Protein AF-A0A917MQQ5-F1 (afdb_monomer_lite)

pLDDT: mean 87.89, std 10.86, range [33.84, 98.19]

Foldseek 3Di:
DWFKFWAWKDWPNDIFGADLFFAEEADAPLQCLVVVLVVVCVLLLLDQADDDPDDPDQIDWIWIWIDGHNWTKIWTDGHPAQKIWMQGPNDIDIDRRPDLVSLVVLCVSNVQQADPPDPSNLLSVQQCLLRAEDPVPDDDDPDALLCSVCSQQNFHVVVLVVLVVVLVVLVVVLVVLVVVLVVLVVVLVVVVVVCCVPVVPDDCPVVNCVSVVVSVVSVVVSVVSVVVSVVSVVVSVVSVVVRVVSVVVVVVVLLVQLLVLCVLLPHDNPDDVVCLSSVNPPPDDPLVNVVSVVSSSQSSLLVSVRTRHNQHHAYSEPPPSDDLSSLLSVSVVSRVSSVVVSHHHYYYYHCCVSDDPVNYDYDDSPPRDDD

Radius of gyration: 29.07 Å; chains: 1; bounding box: 82×39×85 Å

Structure (mmCIF, N/CA/C/O backbone):
data_AF-A0A917MQQ5-F1
#
_entry.id   AF-A0A917MQQ5-F1
#
loop_
_atom_site.group_PDB
_atom_site.id
_atom_site.type_symbol
_atom_site.label_atom_id
_atom_site.label_alt_id
_atom_site.label_comp_id
_atom_site.label_asym_id
_atom_site.label_entity_id
_atom_site.label_seq_id
_atom_site.pdbx_PDB_ins_code
_atom_site.Cartn_x
_atom_site.Cartn_y
_atom_site.Cartn_z
_atom_site.occupancy
_atom_site.B_iso_or_equiv
_atom_site.auth_seq_id
_atom_site.auth_comp_id
_atom_site.auth_asym_id
_atom_site.auth_atom_id
_atom_site.pdbx_PDB_model_num
ATOM 1 N N . MET A 1 1 ? -0.228 -14.755 -3.429 1.00 87.81 1 MET A N 1
ATOM 2 C CA . MET A 1 1 ? -0.183 -13.406 -4.024 1.00 87.81 1 MET A CA 1
ATOM 3 C C . MET A 1 1 ? 0.398 -13.486 -5.407 1.00 87.81 1 MET A C 1
ATOM 5 O O . MET A 1 1 ? 1.403 -14.162 -5.615 1.00 87.81 1 MET A O 1
ATOM 9 N N . ARG A 1 2 ? -0.285 -12.855 -6.357 1.00 92.38 2 ARG A N 1
ATOM 10 C CA . ARG A 1 2 ? 0.083 -12.887 -7.771 1.00 92.38 2 ARG A CA 1
ATOM 11 C C . ARG A 1 2 ? 0.861 -11.618 -8.109 1.00 92.38 2 ARG A C 1
ATOM 13 O O . ARG A 1 2 ? 0.405 -10.520 -7.814 1.00 92.38 2 ARG A O 1
ATOM 20 N N . ARG A 1 3 ? 2.047 -11.759 -8.703 1.00 94.00 3 ARG A N 1
ATOM 21 C CA . ARG A 1 3 ? 2.902 -10.617 -9.062 1.00 94.00 3 ARG A CA 1
ATOM 22 C C . ARG A 1 3 ? 2.353 -9.891 -10.287 1.00 94.00 3 ARG A C 1
ATOM 24 O O . ARG A 1 3 ? 1.942 -10.562 -11.227 1.00 94.00 3 ARG A O 1
ATOM 31 N N . LEU A 1 4 ? 2.414 -8.561 -10.302 1.00 96.38 4 LEU A N 1
ATOM 32 C CA . LEU A 1 4 ? 2.191 -7.746 -11.494 1.00 96.38 4 LEU A CA 1
ATOM 33 C C . LEU A 1 4 ? 3.488 -7.627 -12.301 1.00 96.38 4 LEU A C 1
ATOM 35 O O . LEU A 1 4 ? 4.503 -7.168 -11.784 1.00 96.38 4 LEU A O 1
ATOM 39 N N . GLU A 1 5 ? 3.438 -7.975 -13.580 1.00 97.44 5 GLU A N 1
ATOM 40 C CA . GLU A 1 5 ? 4.520 -7.743 -14.536 1.00 97.44 5 GLU A CA 1
ATOM 41 C C . GLU A 1 5 ? 3.975 -6.994 -15.751 1.00 97.44 5 GLU A C 1
ATOM 43 O O . GLU A 1 5 ? 3.146 -7.509 -16.499 1.00 97.44 5 GLU A O 1
ATOM 48 N N . LEU A 1 6 ? 4.430 -5.761 -15.945 1.00 98.19 6 LEU A N 1
ATOM 49 C CA . LEU A 1 6 ? 4.078 -4.938 -17.095 1.00 98.19 6 LEU A CA 1
ATOM 50 C C . LEU A 1 6 ? 4.832 -5.436 -18.329 1.00 98.19 6 LEU A C 1
ATOM 52 O O . LEU A 1 6 ? 6.030 -5.701 -18.240 1.00 98.19 6 LEU A O 1
ATOM 56 N N . LYS A 1 7 ? 4.149 -5.536 -19.473 1.00 97.75 7 LYS A N 1
ATOM 57 C CA . LYS A 1 7 ? 4.726 -6.029 -20.735 1.00 97.75 7 LYS A CA 1
ATOM 58 C C . LYS A 1 7 ? 4.772 -4.951 -21.798 1.00 97.75 7 LYS A C 1
ATOM 60 O O . LYS A 1 7 ? 5.836 -4.671 -22.336 1.00 97.75 7 LYS A O 1
ATOM 65 N N . ASN A 1 8 ? 3.640 -4.310 -22.075 1.00 97.19 8 ASN A N 1
ATOM 66 C CA . ASN A 1 8 ? 3.558 -3.267 -23.090 1.00 97.19 8 ASN A CA 1
ATOM 67 C C . ASN A 1 8 ? 2.647 -2.138 -22.639 1.00 97.19 8 ASN A C 1
ATOM 69 O O . ASN A 1 8 ? 1.551 -2.390 -22.157 1.00 97.19 8 ASN A O 1
ATOM 73 N N . LEU A 1 9 ? 3.078 -0.899 -22.852 1.00 96.31 9 LEU A N 1
ATOM 74 C CA . LEU A 1 9 ? 2.231 0.282 -22.742 1.00 96.31 9 LEU A CA 1
ATOM 75 C C . LEU A 1 9 ? 2.064 0.904 -24.128 1.00 96.31 9 LEU A C 1
ATOM 77 O O . LEU A 1 9 ? 3.052 1.289 -24.758 1.00 96.31 9 LEU A O 1
ATOM 81 N N . VAL A 1 10 ? 0.822 1.039 -24.580 1.00 93.06 10 VAL A N 1
ATOM 82 C CA . VAL A 1 10 ? 0.457 1.676 -25.846 1.00 93.06 10 VAL A CA 1
ATOM 83 C C . VAL A 1 10 ? -0.289 2.976 -25.568 1.00 93.06 10 VAL A C 1
ATOM 85 O O . VAL A 1 10 ? -1.271 3.014 -24.827 1.00 93.06 10 VAL A O 1
ATOM 88 N N . TYR A 1 11 ? 0.189 4.065 -26.169 1.00 88.88 11 TYR A N 1
ATOM 89 C CA . TYR A 1 11 ? -0.407 5.393 -26.035 1.00 88.88 11 TYR A CA 1
ATOM 90 C C . TYR A 1 11 ? -0.119 6.236 -27.278 1.00 88.88 11 TYR A C 1
ATOM 92 O O . TYR A 1 11 ? 1.023 6.344 -27.724 1.00 88.88 11 TYR A O 1
ATOM 100 N N . ASN A 1 12 ? -1.147 6.862 -27.855 1.00 82.31 12 ASN A N 1
ATOM 101 C CA . ASN A 1 12 ? -1.015 7.734 -29.034 1.00 82.31 12 ASN A CA 1
ATOM 102 C C . ASN A 1 12 ? -0.200 7.113 -30.189 1.00 82.31 12 ASN A C 1
ATOM 104 O O . ASN A 1 12 ? 0.637 7.780 -30.795 1.00 82.31 12 ASN A O 1
ATOM 108 N N . GLY A 1 13 ? -0.391 5.816 -30.454 1.00 82.31 13 GLY A N 1
ATOM 109 C CA . GLY A 1 13 ? 0.353 5.076 -31.482 1.00 82.31 13 GLY A CA 1
ATOM 110 C C . GLY A 1 13 ? 1.812 4.751 -31.130 1.00 82.31 13 GLY A C 1
ATOM 111 O O . GLY A 1 13 ? 2.483 4.079 -31.907 1.00 82.31 13 GLY A O 1
ATOM 112 N N . ASN A 1 14 ? 2.308 5.182 -29.967 1.00 86.56 14 ASN A N 1
ATOM 113 C CA . ASN A 1 14 ? 3.594 4.755 -29.425 1.00 86.56 14 ASN A CA 1
ATOM 114 C C . ASN A 1 14 ? 3.420 3.467 -28.623 1.00 86.56 14 ASN A C 1
ATOM 116 O O . ASN A 1 14 ? 2.396 3.277 -27.968 1.00 86.56 14 ASN A O 1
ATOM 120 N N . ARG A 1 15 ? 4.455 2.625 -28.625 1.00 91.56 15 ARG A N 1
ATOM 121 C CA . ARG A 1 15 ? 4.542 1.409 -27.814 1.00 91.56 15 ARG A CA 1
ATOM 122 C C . ARG A 1 15 ? 5.835 1.430 -27.009 1.00 91.56 15 ARG A C 1
ATOM 124 O O . ARG A 1 15 ? 6.906 1.641 -27.573 1.00 91.56 15 ARG A O 1
ATOM 131 N N . ILE A 1 16 ? 5.722 1.205 -25.707 1.00 94.00 16 ILE A N 1
ATOM 132 C CA . ILE A 1 16 ? 6.842 0.951 -24.802 1.00 94.00 16 ILE A CA 1
ATOM 133 C C . ILE A 1 16 ? 6.776 -0.521 -24.415 1.00 94.00 16 ILE A C 1
ATOM 135 O O . ILE A 1 16 ? 5.802 -0.941 -23.797 1.00 94.00 16 ILE A O 1
ATOM 139 N N . GLU A 1 17 ? 7.798 -1.285 -24.786 1.00 96.06 17 GLU A N 1
ATOM 140 C CA . GLU A 1 17 ? 7.954 -2.686 -24.392 1.00 96.06 17 GLU A CA 1
ATOM 141 C C . GLU A 1 17 ? 8.854 -2.767 -23.157 1.00 96.06 17 GLU A C 1
ATOM 143 O O . GLU A 1 17 ? 9.989 -2.283 -23.169 1.00 96.06 17 GLU A O 1
ATOM 148 N N . PHE A 1 18 ? 8.335 -3.355 -22.082 1.00 96.25 18 PHE A N 1
ATOM 149 C CA . PHE A 1 18 ? 9.071 -3.588 -20.848 1.00 96.25 18 PHE A CA 1
ATOM 150 C C . PHE A 1 18 ? 9.779 -4.937 -20.918 1.00 96.25 18 PHE A C 1
ATOM 152 O O . PHE A 1 18 ? 9.195 -5.968 -21.249 1.00 96.25 18 PHE A O 1
ATOM 159 N N . GLN A 1 19 ? 11.059 -4.930 -20.578 1.00 93.88 19 GLN A N 1
ATOM 160 C CA . GLN A 1 19 ? 11.898 -6.113 -20.557 1.00 93.88 19 GLN A CA 1
ATOM 161 C C . GLN A 1 19 ? 11.788 -6.838 -19.211 1.00 93.88 19 GLN A C 1
ATOM 163 O O . GLN A 1 19 ? 11.444 -6.248 -18.185 1.00 93.88 19 GLN A O 1
ATOM 168 N N . LYS A 1 20 ? 12.183 -8.116 -19.203 1.00 93.50 20 LYS A N 1
ATOM 169 C CA . LYS A 1 20 ? 12.362 -8.908 -17.971 1.00 93.50 20 LYS A CA 1
ATOM 170 C C . LYS A 1 20 ? 13.566 -8.473 -17.133 1.00 93.50 20 LYS A C 1
ATOM 172 O O . LYS A 1 20 ? 13.694 -8.875 -15.986 1.00 93.50 20 LYS A O 1
ATOM 177 N N . LEU A 1 21 ? 14.472 -7.697 -17.723 1.00 95.19 21 LEU A N 1
ATOM 178 C CA . LEU A 1 21 ? 15.608 -7.079 -17.044 1.00 95.19 21 LEU A CA 1
ATOM 179 C C . LEU A 1 21 ? 15.177 -5.753 -16.394 1.00 95.19 21 LEU A C 1
ATOM 181 O O . LEU A 1 21 ? 14.074 -5.278 -16.668 1.00 95.19 21 LEU A O 1
ATOM 185 N N . PRO A 1 22 ? 16.013 -5.128 -15.540 1.00 96.81 22 PRO A N 1
ATOM 186 C CA . PRO A 1 22 ? 15.733 -3.779 -15.066 1.00 96.81 22 PRO A CA 1
ATOM 187 C C . PRO A 1 22 ? 15.455 -2.840 -16.244 1.00 96.81 22 PRO A C 1
ATOM 189 O O . PRO A 1 22 ? 16.201 -2.832 -17.219 1.00 96.81 22 PRO A O 1
ATOM 192 N N . ASN A 1 23 ? 14.392 -2.047 -16.145 1.00 97.00 23 ASN A N 1
ATOM 193 C CA . ASN A 1 23 ? 13.996 -1.114 -17.191 1.00 97.00 23 ASN A CA 1
ATOM 194 C C . ASN A 1 23 ? 14.351 0.306 -16.759 1.00 97.00 23 ASN A C 1
ATOM 196 O O . ASN A 1 23 ? 13.872 0.769 -15.727 1.00 97.00 23 ASN A O 1
ATOM 200 N N . TYR A 1 24 ? 15.150 1.018 -17.548 1.00 95.31 24 TYR A N 1
ATOM 201 C CA . TYR A 1 24 ? 15.459 2.427 -17.317 1.00 95.31 24 TYR A CA 1
ATOM 202 C C . TYR A 1 24 ? 14.955 3.275 -18.476 1.00 95.31 24 TYR A C 1
ATOM 204 O O . TYR A 1 24 ? 15.576 3.353 -19.538 1.00 95.31 24 TYR A O 1
ATOM 212 N N . ILE A 1 25 ? 13.819 3.929 -18.264 1.00 93.25 25 ILE A N 1
ATOM 213 C CA . ILE A 1 25 ? 13.237 4.849 -19.231 1.00 93.25 25 ILE A CA 1
ATOM 214 C C . ILE A 1 25 ? 14.000 6.169 -19.160 1.00 93.25 25 ILE A C 1
ATOM 216 O O . ILE A 1 25 ? 14.004 6.847 -18.129 1.00 93.25 25 ILE A O 1
ATOM 220 N N . TYR A 1 26 ? 14.638 6.554 -20.264 1.00 90.31 26 TYR A N 1
ATOM 221 C CA . TYR A 1 26 ? 15.463 7.757 -20.309 1.00 90.31 26 TYR A CA 1
ATOM 222 C C . TYR A 1 26 ? 14.976 8.783 -21.333 1.00 90.31 26 TYR A C 1
ATOM 224 O O . TYR A 1 26 ? 14.406 8.465 -22.379 1.00 90.31 26 TYR A O 1
ATOM 232 N N . GLY A 1 27 ? 15.234 10.049 -21.013 1.00 83.75 27 GLY A N 1
ATOM 233 C CA . GLY A 1 27 ? 14.944 11.202 -21.858 1.00 83.75 27 GLY A CA 1
ATOM 234 C C . GLY A 1 27 ? 15.313 12.510 -21.152 1.00 83.75 27 GLY A C 1
ATOM 235 O O . GLY A 1 27 ? 15.491 12.505 -19.928 1.00 83.75 27 GLY A O 1
ATOM 236 N N . PRO A 1 28 ? 15.425 13.634 -21.880 1.00 77.75 28 PRO A N 1
ATOM 237 C CA . PRO A 1 28 ? 15.711 14.938 -21.280 1.00 77.75 28 PRO A CA 1
ATOM 238 C C . PRO A 1 28 ? 14.601 15.388 -20.312 1.00 77.75 28 PRO A C 1
ATOM 240 O O . PRO A 1 28 ? 13.539 14.767 -20.211 1.00 77.75 28 PRO A O 1
ATOM 243 N N . ASN A 1 29 ? 14.822 16.475 -19.572 1.00 72.25 29 ASN A N 1
ATOM 244 C CA . ASN A 1 29 ? 13.738 17.108 -18.812 1.00 72.25 29 ASN A CA 1
ATOM 245 C C . ASN A 1 29 ? 12.569 17.441 -19.749 1.00 72.25 29 ASN A C 1
ATOM 247 O O . ASN A 1 29 ? 12.787 17.761 -20.914 1.00 72.25 29 ASN A O 1
ATOM 251 N N . TYR A 1 30 ? 11.338 17.324 -19.246 1.00 71.44 30 TYR A N 1
ATOM 252 C CA . TYR A 1 30 ? 10.113 17.555 -20.024 1.00 71.44 30 TYR A CA 1
ATOM 253 C C . TYR A 1 30 ? 9.875 16.583 -21.199 1.00 71.44 30 TYR A C 1
ATOM 255 O O . TYR A 1 30 ? 8.983 16.798 -22.010 1.00 71.44 30 TYR A O 1
ATOM 263 N N . SER A 1 31 ? 10.584 15.451 -21.263 1.00 76.50 31 SER A N 1
ATOM 264 C CA . SER A 1 31 ? 10.394 14.438 -22.317 1.00 76.50 31 SER A CA 1
ATOM 265 C C . SER A 1 31 ? 9.146 13.553 -22.161 1.00 76.50 31 SER A C 1
ATOM 267 O O . SER A 1 31 ? 9.041 12.535 -22.838 1.00 76.50 31 SER A O 1
ATOM 269 N N . GLY A 1 32 ? 8.251 13.855 -21.215 1.00 80.38 32 GLY A N 1
ATOM 270 C CA . GLY A 1 32 ? 7.081 13.021 -20.912 1.00 80.38 32 GLY A CA 1
ATOM 271 C C . GLY A 1 32 ? 7.324 11.840 -19.957 1.00 80.38 32 GLY A C 1
ATOM 272 O O . GLY A 1 32 ? 6.436 11.013 -19.806 1.00 80.38 32 GLY A O 1
ATOM 273 N N . LYS A 1 33 ? 8.471 11.742 -19.263 1.00 87.25 33 LYS A N 1
ATOM 274 C CA . LYS A 1 33 ? 8.731 10.659 -18.276 1.00 87.25 33 LYS A CA 1
ATOM 275 C C . LYS A 1 33 ? 7.654 10.578 -17.183 1.00 87.25 33 LYS A C 1
ATOM 277 O O . LYS A 1 33 ? 6.979 9.560 -17.076 1.00 87.25 33 LYS A O 1
ATOM 282 N N . THR A 1 34 ? 7.395 11.694 -16.501 1.00 86.00 34 THR A N 1
ATOM 283 C CA . THR A 1 34 ? 6.323 11.811 -15.498 1.00 86.00 34 THR A CA 1
ATOM 284 C C . THR A 1 34 ? 4.935 11.539 -16.080 1.00 86.00 34 THR A C 1
ATOM 286 O O . THR A 1 34 ? 4.066 11.003 -15.391 1.00 86.00 34 THR A O 1
ATOM 289 N N . PHE A 1 35 ? 4.721 11.849 -17.365 1.00 87.12 35 PHE A N 1
ATOM 290 C CA . PHE A 1 35 ? 3.488 11.487 -18.065 1.00 87.12 35 PHE A CA 1
ATOM 291 C C . PHE A 1 35 ? 3.347 9.963 -18.149 1.00 87.12 35 PHE A C 1
ATOM 293 O O . PHE A 1 35 ? 2.314 9.451 -17.740 1.00 87.12 35 PHE A O 1
ATOM 300 N N . ILE A 1 36 ? 4.386 9.228 -18.562 1.00 91.25 36 ILE A N 1
ATOM 301 C CA . ILE A 1 36 ? 4.364 7.755 -18.610 1.00 91.25 36 ILE A CA 1
ATOM 302 C C . ILE A 1 36 ? 4.196 7.147 -17.214 1.00 91.25 36 ILE A C 1
ATOM 304 O O . ILE A 1 36 ? 3.367 6.258 -17.030 1.00 91.25 36 ILE A O 1
ATOM 308 N N . PHE A 1 37 ? 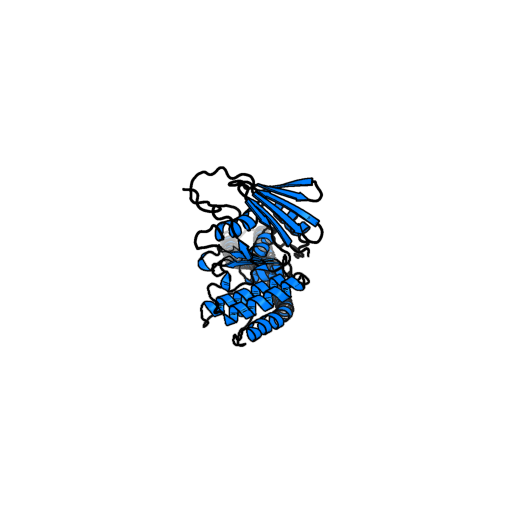4.920 7.657 -16.216 1.00 91.88 37 PHE A N 1
ATOM 309 C CA . PHE A 1 37 ? 4.776 7.242 -14.817 1.00 91.88 37 PHE A CA 1
ATOM 310 C C . PHE A 1 37 ? 3.330 7.381 -14.310 1.00 91.88 37 PHE A C 1
ATOM 312 O O . PHE A 1 37 ? 2.784 6.478 -13.672 1.00 91.88 37 PHE A O 1
ATOM 319 N N . THR A 1 38 ? 2.691 8.512 -14.615 1.00 89.88 38 THR A N 1
ATOM 320 C CA . THR A 1 38 ? 1.301 8.787 -14.225 1.00 89.88 38 THR A CA 1
ATOM 321 C C . THR A 1 38 ? 0.315 7.975 -15.064 1.00 89.88 38 THR A C 1
ATOM 323 O O . THR A 1 38 ? -0.723 7.548 -14.560 1.00 89.88 38 THR A O 1
ATOM 326 N N . LEU A 1 39 ? 0.639 7.733 -16.334 1.00 91.94 39 LEU A N 1
ATOM 327 C CA . LEU A 1 39 ? -0.210 7.014 -17.273 1.00 91.94 39 LEU A CA 1
ATOM 328 C C . LEU A 1 39 ? -0.377 5.551 -16.864 1.00 91.94 39 LEU A C 1
ATOM 330 O O . LEU A 1 39 ? -1.499 5.058 -16.854 1.00 91.94 39 LEU A O 1
ATOM 334 N N . ILE A 1 40 ? 0.700 4.882 -16.445 1.00 95.25 40 ILE A N 1
ATOM 335 C CA . ILE A 1 40 ? 0.624 3.502 -15.942 1.00 95.25 40 ILE A CA 1
ATOM 336 C C . ILE A 1 40 ? -0.356 3.420 -14.758 1.00 95.25 40 ILE A C 1
ATOM 338 O O . ILE A 1 40 ? -1.247 2.573 -14.747 1.00 95.25 40 ILE A O 1
ATOM 342 N N . GLN A 1 41 ? -0.254 4.340 -13.793 1.00 94.38 41 GLN A N 1
ATOM 343 C CA . GLN A 1 41 ? -1.169 4.391 -12.642 1.00 94.38 41 GLN A CA 1
ATOM 344 C C . GLN A 1 41 ? -2.616 4.669 -13.053 1.00 94.38 41 GLN A C 1
ATOM 346 O O . GLN A 1 41 ? -3.546 4.108 -12.473 1.00 94.38 41 GLN A O 1
ATOM 351 N N . PHE A 1 42 ? -2.816 5.550 -14.033 1.00 93.12 42 PHE A N 1
ATOM 352 C CA . PHE A 1 42 ? -4.137 5.882 -14.553 1.00 93.12 42 PHE A CA 1
ATOM 353 C C . PHE A 1 42 ? -4.792 4.677 -15.232 1.00 93.12 42 PHE A C 1
ATOM 355 O O . PHE A 1 42 ? -5.932 4.345 -14.903 1.00 93.12 42 PHE A O 1
ATOM 362 N N . VAL A 1 43 ? -4.073 3.987 -16.121 1.00 94.94 43 VAL A N 1
ATOM 363 C CA . VAL A 1 43 ? -4.585 2.816 -16.851 1.00 94.94 43 VAL A CA 1
ATOM 364 C C . VAL A 1 43 ? -4.901 1.658 -15.903 1.00 94.94 43 VAL A C 1
ATOM 366 O O . VAL A 1 43 ? -5.943 1.027 -16.043 1.00 94.94 43 VAL A O 1
ATOM 369 N N . LEU A 1 44 ? -4.081 1.454 -14.867 1.00 95.44 44 LEU A N 1
ATOM 370 C CA . LEU A 1 44 ? -4.349 0.496 -13.786 1.00 95.44 44 LEU A CA 1
ATOM 371 C C . LEU A 1 44 ? -5.472 0.932 -12.827 1.00 95.44 44 LEU A C 1
ATOM 373 O O . LEU A 1 44 ? -5.725 0.255 -11.833 1.00 95.44 44 LEU A O 1
ATOM 377 N N . GLY A 1 45 ? -6.120 2.079 -13.041 1.00 93.69 45 GLY A N 1
ATOM 378 C CA . GLY A 1 45 ? -7.181 2.571 -12.156 1.00 93.69 45 GLY A CA 1
ATOM 379 C C . GLY A 1 45 ? -6.713 2.955 -10.744 1.00 93.69 45 GLY A C 1
ATOM 380 O O . GLY A 1 45 ? -7.546 3.131 -9.861 1.00 93.69 45 GLY A O 1
ATOM 381 N N . ILE A 1 46 ? -5.400 3.094 -10.517 1.00 92.25 46 ILE A N 1
ATOM 382 C CA . ILE A 1 46 ? -4.799 3.494 -9.229 1.00 92.25 46 ILE A CA 1
ATOM 383 C C . ILE A 1 46 ? -4.957 5.005 -9.005 1.00 92.25 46 ILE A C 1
ATOM 385 O O . ILE A 1 46 ? -5.101 5.478 -7.870 1.00 92.25 46 ILE A O 1
ATOM 389 N N . LYS A 1 47 ? -4.914 5.770 -10.102 1.00 87.56 47 LYS A N 1
ATOM 390 C CA . LYS A 1 47 ? -5.146 7.216 -10.129 1.00 87.56 47 LYS A CA 1
ATOM 391 C C . LYS A 1 47 ? -6.496 7.509 -10.791 1.00 87.56 47 LYS A C 1
ATOM 393 O O . LYS A 1 47 ? -6.791 6.983 -11.865 1.00 87.56 47 LYS A O 1
ATOM 398 N N . GLY A 1 48 ? -7.319 8.322 -10.125 1.00 76.69 48 GLY A N 1
ATOM 399 C CA . GLY A 1 48 ? -8.666 8.681 -10.584 1.00 76.69 48 GLY A CA 1
ATOM 400 C C . GLY A 1 48 ? -8.639 9.588 -11.809 1.00 76.69 48 GLY A C 1
ATOM 401 O O . GLY A 1 48 ? -9.164 9.204 -12.848 1.00 76.69 48 GLY A O 1
ATOM 402 N N . ASP A 1 49 ? -7.943 10.718 -11.709 1.00 72.00 49 ASP A N 1
ATOM 403 C CA . ASP A 1 49 ? -7.906 11.731 -12.762 1.00 72.00 49 ASP A CA 1
ATOM 404 C C . ASP A 1 49 ? -6.527 11.861 -13.407 1.00 72.00 49 ASP A C 1
ATOM 406 O O . ASP A 1 49 ? -5.483 11.599 -12.799 1.00 72.00 49 ASP A O 1
ATOM 410 N N . PHE A 1 50 ? -6.539 12.307 -14.659 1.00 67.94 50 PHE A N 1
ATOM 411 C CA . PHE A 1 50 ? -5.348 12.565 -15.451 1.00 67.94 50 PHE A CA 1
ATOM 412 C C . PHE A 1 50 ? -5.397 13.999 -15.989 1.00 67.94 50 PHE A C 1
ATOM 414 O O . PHE A 1 50 ? -5.973 14.265 -17.041 1.00 67.94 50 PHE A O 1
ATOM 421 N N . GLU A 1 51 ? -4.816 14.950 -15.251 1.00 61.41 51 GLU A N 1
ATOM 422 C CA . GLU A 1 51 ? -4.688 16.330 -15.728 1.00 61.41 51 GLU A CA 1
ATOM 423 C C . GLU A 1 51 ? -3.544 16.430 -16.744 1.00 61.41 51 GLU A C 1
ATOM 425 O O . GLU A 1 51 ? -2.367 16.340 -16.393 1.00 61.41 51 GLU A O 1
ATOM 430 N N . TYR A 1 52 ? -3.888 16.666 -18.010 1.00 58.28 52 TYR A N 1
ATOM 431 C CA . TYR A 1 52 ? -2.924 17.051 -19.039 1.00 58.28 52 TYR A CA 1
ATOM 432 C C . TYR A 1 52 ? -3.095 18.544 -19.328 1.00 58.28 52 TYR A C 1
ATOM 434 O O . TYR A 1 52 ? -4.140 18.973 -19.808 1.00 58.28 52 TYR A O 1
ATOM 442 N N . ARG A 1 53 ? -2.093 19.356 -18.973 1.00 53.50 53 ARG A N 1
ATOM 443 C CA . ARG A 1 53 ? -2.197 20.828 -18.973 1.00 53.50 53 ARG A CA 1
ATOM 444 C C . ARG A 1 53 ? -1.983 21.504 -20.334 1.00 53.50 53 ARG A C 1
ATOM 446 O O . ARG A 1 53 ? -1.862 22.724 -20.365 1.00 53.50 53 ARG A O 1
ATOM 453 N N . GLN A 1 54 ? -1.940 20.779 -21.452 1.00 47.53 54 GLN A N 1
ATOM 454 C CA . GLN A 1 54 ? -1.739 21.396 -22.770 1.00 47.53 54 GLN A CA 1
ATOM 455 C C . GLN A 1 54 ? -2.638 20.770 -23.840 1.00 47.53 54 GLN A C 1
ATOM 457 O O . GLN A 1 54 ? -2.501 19.587 -24.116 1.00 47.53 54 GLN A O 1
ATOM 462 N N . THR A 1 55 ? -3.525 21.614 -24.395 1.00 43.94 55 THR A N 1
ATOM 463 C CA . THR A 1 55 ? -4.355 21.472 -25.617 1.00 43.94 55 THR A CA 1
ATOM 464 C C . THR A 1 55 ? -5.225 20.199 -25.747 1.00 43.94 55 THR A C 1
ATOM 466 O O . THR A 1 55 ? -4.853 19.120 -25.302 1.00 43.94 55 THR A O 1
ATOM 469 N N . PRO A 1 56 ? -6.427 20.279 -26.358 1.00 43.97 56 PRO A N 1
ATOM 470 C CA . PRO A 1 56 ? -7.342 19.147 -26.450 1.00 43.97 56 PRO A CA 1
ATOM 471 C C . PRO A 1 56 ? -6.850 18.188 -27.539 1.00 43.97 56 PRO A C 1
ATOM 473 O O . PRO A 1 56 ? -7.320 18.204 -28.673 1.00 43.97 56 PRO A O 1
ATOM 476 N N . VAL A 1 57 ? -5.856 17.368 -27.211 1.00 51.62 57 VAL A N 1
ATOM 477 C CA . VAL A 1 57 ? -5.531 16.195 -28.014 1.00 51.62 57 VAL A CA 1
ATOM 478 C C . VAL A 1 57 ? -6.597 15.153 -27.700 1.00 51.62 57 VAL A C 1
ATOM 480 O O . VAL A 1 57 ? -6.809 14.799 -26.541 1.00 51.62 57 VAL A O 1
ATOM 483 N N . ILE A 1 58 ? -7.294 14.676 -28.730 1.00 55.38 58 ILE A N 1
ATOM 484 C CA . ILE A 1 58 ? -8.138 13.485 -28.625 1.00 55.38 58 ILE A CA 1
ATOM 485 C C . ILE A 1 58 ? -7.175 12.318 -28.401 1.00 55.38 58 ILE A C 1
ATOM 487 O O . ILE A 1 58 ? -6.591 11.789 -29.344 1.00 55.38 58 ILE A O 1
ATOM 491 N N . PHE A 1 59 ? -6.925 11.983 -27.140 1.00 61.12 59 PHE A N 1
ATOM 492 C CA . PHE A 1 59 ? -6.188 10.778 -26.799 1.00 61.12 59 PHE A CA 1
ATOM 493 C C . PHE A 1 59 ? -7.088 9.579 -27.105 1.00 61.12 59 PHE A C 1
ATOM 495 O O . PHE A 1 59 ? -8.230 9.518 -26.644 1.00 61.12 59 PHE A O 1
ATOM 502 N N . ASN A 1 60 ? -6.567 8.634 -27.887 1.00 70.69 60 ASN A N 1
ATOM 503 C CA . ASN A 1 60 ? -7.178 7.315 -28.011 1.00 70.69 60 ASN A CA 1
ATOM 504 C C . ASN A 1 60 ? -7.111 6.581 -26.663 1.00 70.69 60 ASN A C 1
ATOM 506 O O . ASN A 1 60 ? -6.382 6.990 -25.756 1.00 70.69 60 ASN A O 1
ATOM 510 N N . ASP A 1 61 ? -7.852 5.479 -26.555 1.00 83.25 61 ASP A N 1
ATOM 511 C CA . ASP A 1 61 ? -7.741 4.562 -25.425 1.00 83.25 61 ASP A CA 1
ATOM 512 C C . ASP A 1 61 ? -6.268 4.180 -25.181 1.00 83.25 61 ASP A C 1
ATOM 514 O O . ASP A 1 61 ? -5.531 3.831 -26.108 1.00 83.25 61 ASP A O 1
ATOM 518 N N . PHE A 1 62 ? -5.830 4.295 -23.927 1.00 92.00 62 PHE A N 1
ATOM 519 C CA . PHE A 1 62 ? -4.516 3.844 -23.488 1.00 92.00 62 PHE A CA 1
ATOM 520 C C . PHE A 1 62 ? -4.601 2.374 -23.109 1.00 92.00 62 PHE A C 1
ATOM 522 O O . PHE A 1 62 ? -5.540 1.980 -22.416 1.00 92.00 62 PHE A O 1
ATOM 529 N N . GLU A 1 63 ? -3.610 1.588 -23.512 1.00 96.00 63 GLU A N 1
ATOM 530 C CA . GLU A 1 63 ? -3.594 0.144 -23.296 1.00 96.00 63 GLU A CA 1
ATOM 531 C C . GLU A 1 63 ? -2.324 -0.276 -22.556 1.00 96.00 63 GLU A C 1
ATOM 533 O O . GLU A 1 63 ? -1.218 0.140 -22.903 1.00 96.00 63 GLU A O 1
ATOM 538 N N . LEU A 1 64 ? -2.485 -1.095 -21.521 1.00 97.88 64 LEU A N 1
ATOM 539 C CA . LEU A 1 64 ? -1.403 -1.682 -20.747 1.00 97.88 64 LEU A CA 1
ATOM 540 C C . LEU A 1 64 ? -1.578 -3.199 -20.713 1.00 97.88 64 LEU A C 1
ATOM 542 O O . LEU A 1 64 ? -2.442 -3.727 -20.011 1.00 97.88 64 LEU A O 1
ATOM 546 N N . GLU A 1 65 ? -0.727 -3.894 -21.456 1.00 98.00 65 GLU A N 1
ATOM 547 C CA . GLU A 1 65 ? -0.579 -5.340 -21.366 1.00 98.00 65 GLU A CA 1
ATOM 548 C C . GLU A 1 65 ? 0.281 -5.685 -20.147 1.00 98.00 65 GLU A C 1
ATOM 550 O O . GLU A 1 65 ? 1.380 -5.146 -19.960 1.00 98.00 65 GLU A O 1
ATOM 555 N N . ALA A 1 66 ? -0.191 -6.628 -19.342 1.00 97.88 66 ALA A N 1
ATOM 556 C CA . ALA A 1 66 ? 0.503 -7.124 -18.165 1.00 97.88 66 ALA A CA 1
ATOM 557 C C . ALA A 1 66 ? 0.275 -8.632 -17.982 1.00 97.88 66 ALA A C 1
ATOM 559 O O . ALA A 1 66 ? -0.573 -9.245 -18.631 1.00 97.88 66 ALA A O 1
ATOM 560 N N . SER A 1 67 ? 1.029 -9.249 -17.082 1.00 96.88 67 SER A N 1
ATOM 561 C CA . SER A 1 67 ? 0.658 -10.523 -16.464 1.00 96.88 67 SER A CA 1
ATOM 562 C C . SER A 1 67 ? 0.482 -10.353 -14.966 1.00 96.88 67 SER A C 1
ATOM 564 O O . SER A 1 67 ? 1.237 -9.618 -14.331 1.00 96.88 67 SER A O 1
ATOM 566 N N . ILE A 1 68 ? -0.523 -11.031 -14.417 1.00 96.38 68 ILE A N 1
ATOM 567 C CA . ILE A 1 68 ? -0.757 -11.106 -12.978 1.00 96.38 68 ILE A CA 1
ATOM 568 C C . ILE A 1 68 ? -0.662 -12.575 -12.574 1.00 96.38 68 ILE A C 1
ATOM 570 O O . ILE A 1 68 ? -1.550 -13.376 -12.870 1.00 96.38 68 ILE A O 1
ATOM 574 N N . GLY A 1 69 ? 0.458 -12.943 -11.946 1.00 93.25 69 GLY A N 1
ATOM 575 C CA . GLY A 1 69 ? 0.882 -14.343 -11.881 1.00 93.25 69 GLY A CA 1
ATOM 576 C C . GLY A 1 69 ? 1.155 -14.870 -13.293 1.00 93.25 69 GLY A C 1
ATOM 577 O O . GLY A 1 69 ? 1.803 -14.192 -14.088 1.00 93.25 69 GLY A O 1
ATOM 578 N N . ASP A 1 70 ? 0.609 -16.038 -13.625 1.00 92.62 70 ASP A N 1
ATOM 579 C CA . ASP A 1 70 ? 0.780 -16.662 -14.947 1.00 92.62 70 ASP A CA 1
ATOM 580 C C . ASP A 1 70 ? -0.293 -16.243 -15.971 1.00 92.62 70 ASP A C 1
ATOM 582 O O . ASP A 1 70 ? -0.256 -16.643 -17.136 1.00 92.62 70 ASP A O 1
ATOM 586 N N . GLU A 1 71 ? -1.267 -15.433 -15.557 1.00 95.69 71 GLU A N 1
ATOM 587 C CA . GLU A 1 71 ? -2.399 -15.037 -16.391 1.00 95.69 71 GLU A CA 1
ATOM 588 C C . GLU A 1 71 ? -2.124 -13.705 -17.118 1.00 95.69 71 GLU A C 1
ATOM 590 O O . GLU A 1 71 ? -1.668 -12.746 -16.487 1.00 95.69 71 GLU A O 1
ATOM 595 N N . PRO A 1 72 ? -2.407 -13.598 -18.431 1.00 96.62 72 PRO A N 1
ATOM 596 C CA . PRO A 1 72 ? -2.297 -12.342 -19.167 1.00 96.62 72 PRO A CA 1
ATOM 597 C C . PRO A 1 72 ? -3.517 -11.438 -18.939 1.00 96.62 72 PRO A C 1
ATOM 599 O O . PRO A 1 72 ? -4.659 -11.901 -18.943 1.00 96.62 72 PRO A O 1
ATOM 602 N N . TYR A 1 73 ? -3.257 -10.137 -18.812 1.00 97.94 73 TYR A N 1
ATOM 603 C CA . TYR A 1 73 ? -4.256 -9.084 -18.649 1.00 97.94 73 TYR A CA 1
ATOM 604 C C . TYR A 1 73 ? -3.990 -7.935 -19.618 1.00 97.94 73 TYR A C 1
ATOM 606 O O . TYR A 1 73 ? -2.838 -7.586 -19.883 1.00 97.94 73 TYR A O 1
ATOM 614 N N . VAL A 1 74 ? -5.064 -7.309 -20.096 1.00 98.06 74 VAL A N 1
ATOM 615 C CA . VAL A 1 74 ? -4.993 -6.058 -20.861 1.00 98.06 74 VAL A CA 1
ATOM 616 C C . VAL A 1 74 ? -5.887 -5.030 -20.189 1.00 98.06 74 VAL A C 1
ATOM 618 O O . VAL A 1 74 ? -7.100 -5.219 -20.112 1.00 98.06 74 VAL A O 1
ATOM 621 N N . PHE A 1 75 ? -5.291 -3.956 -19.683 1.00 97.69 75 PHE A N 1
ATOM 622 C CA . PHE A 1 75 ? -6.004 -2.829 -19.091 1.00 97.69 75 PHE A CA 1
ATOM 623 C C . PHE A 1 75 ? -6.158 -1.734 -20.138 1.00 97.69 75 PHE A C 1
ATOM 625 O O . PHE A 1 75 ? -5.169 -1.303 -20.724 1.00 97.69 75 PHE A O 1
ATOM 632 N N . VAL A 1 76 ? -7.384 -1.270 -20.356 1.00 95.88 76 VAL A N 1
ATOM 633 C CA . VAL A 1 76 ? -7.697 -0.215 -21.318 1.00 95.88 76 VAL A CA 1
ATOM 634 C C . VAL A 1 76 ? -8.468 0.901 -20.631 1.00 95.88 76 VAL A C 1
ATOM 636 O O . VAL A 1 76 ? -9.489 0.660 -19.980 1.00 95.88 76 VAL A O 1
ATOM 639 N N . ARG A 1 77 ? -7.997 2.138 -20.789 1.00 93.19 77 ARG A N 1
ATOM 640 C CA . ARG A 1 77 ? -8.656 3.323 -20.234 1.00 93.19 77 ARG A CA 1
ATOM 641 C C . ARG A 1 77 ? -8.470 4.531 -21.143 1.00 93.19 77 ARG A C 1
ATOM 643 O O . ARG A 1 77 ? -7.343 4.881 -21.478 1.00 93.19 77 ARG A O 1
ATOM 650 N N . GLY A 1 78 ? -9.563 5.193 -21.508 1.00 87.75 78 GLY A N 1
ATOM 651 C CA . GLY A 1 78 ? -9.515 6.429 -22.292 1.00 87.75 78 GLY A CA 1
ATOM 652 C C . GLY A 1 78 ? -9.278 7.673 -21.436 1.00 87.75 78 GLY A C 1
ATOM 653 O O . GLY A 1 78 ? -9.587 7.708 -20.243 1.00 87.75 78 GLY A O 1
ATOM 654 N N . TYR A 1 79 ? -8.725 8.715 -22.052 1.00 83.75 79 TYR A N 1
ATOM 655 C CA . TYR A 1 79 ? -8.497 10.003 -21.397 1.00 83.75 79 TYR A CA 1
ATOM 656 C C . TYR A 1 79 ? -9.807 10.639 -20.917 1.00 83.75 79 TYR A C 1
ATOM 658 O O . TYR A 1 79 ? -10.812 10.633 -21.625 1.00 83.75 79 TYR A O 1
ATOM 666 N N . GLY A 1 80 ? -9.800 11.185 -19.698 1.00 78.44 80 GLY A N 1
ATOM 667 C CA . GLY A 1 80 ? -10.991 11.772 -19.076 1.00 78.44 80 GLY A CA 1
ATOM 668 C C . GLY A 1 80 ? -12.082 10.759 -18.705 1.00 78.44 80 GLY A C 1
ATOM 669 O O . GLY A 1 80 ? -13.124 11.157 -18.188 1.00 78.44 80 GLY A O 1
ATOM 670 N N . LEU A 1 81 ? -11.866 9.458 -18.936 1.00 83.94 81 LEU A N 1
ATOM 671 C CA . LEU A 1 81 ? -12.810 8.416 -18.555 1.00 83.94 81 LEU A CA 1
ATOM 672 C C . LEU A 1 81 ? -12.475 7.856 -17.173 1.00 83.94 81 LEU A C 1
ATOM 674 O O . LEU A 1 81 ? -11.332 7.504 -16.866 1.00 83.94 81 LEU A O 1
ATOM 678 N N . ASN A 1 82 ? -13.507 7.690 -16.346 1.00 87.69 82 ASN A N 1
ATOM 679 C CA . ASN A 1 82 ? -13.386 6.990 -15.068 1.00 87.69 82 ASN A CA 1
ATOM 680 C C . ASN A 1 82 ? -13.543 5.465 -15.198 1.00 87.69 82 ASN A C 1
ATOM 682 O O . ASN A 1 82 ? -13.533 4.757 -14.202 1.00 87.69 82 ASN A O 1
ATOM 686 N N . THR A 1 83 ? -13.701 4.944 -16.413 1.00 93.25 83 THR A N 1
ATOM 687 C CA . THR A 1 83 ? -13.976 3.525 -16.658 1.00 93.25 83 THR A CA 1
ATOM 688 C C . THR A 1 83 ? -12.704 2.777 -17.042 1.00 93.25 83 THR A C 1
ATOM 690 O O . THR A 1 83 ? -12.045 3.156 -18.006 1.00 93.25 83 THR A O 1
ATOM 693 N N . VAL A 1 84 ? -12.393 1.692 -16.335 1.00 95.50 84 VAL A N 1
ATOM 694 C CA . VAL A 1 84 ? -11.294 0.764 -16.635 1.00 95.50 84 VAL A CA 1
ATOM 695 C C . VAL A 1 84 ? -11.885 -0.483 -17.283 1.00 95.50 84 VAL A C 1
ATOM 697 O O . VAL A 1 84 ? -12.699 -1.180 -16.675 1.00 95.50 84 VAL A O 1
ATOM 700 N N . LYS A 1 85 ? -11.486 -0.778 -18.519 1.00 96.81 85 LYS A N 1
ATOM 701 C CA . LYS A 1 85 ? -11.797 -2.050 -19.179 1.00 96.81 85 LYS A CA 1
ATOM 702 C C . LYS A 1 85 ? -10.640 -3.011 -18.949 1.00 96.81 85 LYS A C 1
ATOM 704 O O . LYS A 1 85 ? -9.487 -2.628 -19.120 1.00 96.81 85 LYS A O 1
ATOM 709 N N . VAL A 1 86 ? -10.936 -4.250 -18.581 1.00 97.69 86 VAL A N 1
ATOM 710 C CA . VAL A 1 86 ? -9.920 -5.270 -18.314 1.00 97.69 86 VAL A CA 1
ATOM 711 C C . VAL A 1 86 ? -10.243 -6.527 -19.100 1.00 97.69 86 VAL A C 1
ATOM 713 O O . VAL A 1 86 ? -11.323 -7.092 -18.946 1.00 97.69 86 VAL A O 1
ATOM 716 N N . GLN A 1 87 ? -9.313 -6.986 -19.930 1.00 97.44 87 GLN A N 1
ATOM 717 C CA . GLN A 1 87 ? -9.410 -8.292 -20.566 1.00 97.44 87 GLN A CA 1
ATOM 718 C C . GLN A 1 87 ? -8.787 -9.356 -19.658 1.00 97.44 87 GLN A C 1
ATOM 720 O O . GLN A 1 87 ? -7.598 -9.277 -19.355 1.00 97.44 87 GLN A O 1
ATOM 725 N N . LYS A 1 88 ? -9.574 -10.360 -19.255 1.00 93.19 88 LYS A N 1
ATOM 726 C CA . LYS A 1 88 ? -9.140 -11.535 -18.479 1.00 93.19 88 LYS A CA 1
ATOM 727 C C . LYS A 1 88 ? -9.627 -12.796 -19.187 1.00 93.19 88 LYS A C 1
ATOM 729 O O . LYS A 1 88 ? -10.827 -12.959 -19.404 1.00 93.19 88 LYS A O 1
ATOM 734 N N . GLY A 1 89 ? -8.708 -13.675 -19.594 1.00 86.94 89 GLY A N 1
ATOM 735 C CA . GLY A 1 89 ? -9.064 -14.939 -20.261 1.00 86.94 89 GLY A CA 1
ATOM 736 C C . GLY A 1 89 ? -9.928 -14.759 -21.520 1.00 86.94 89 GLY A C 1
ATOM 737 O O . GLY A 1 89 ? -10.862 -15.522 -21.743 1.00 86.94 89 GLY A O 1
ATOM 738 N N . GLY A 1 90 ? -9.680 -13.701 -22.299 1.00 87.50 90 GLY A N 1
ATOM 739 C CA . GLY A 1 90 ? -10.451 -13.366 -23.506 1.00 87.50 90 GLY A CA 1
ATOM 740 C C . GLY A 1 90 ? -11.791 -12.660 -23.257 1.00 87.50 90 GLY A C 1
ATOM 741 O O . GLY A 1 90 ? -12.394 -12.170 -24.210 1.00 87.50 90 GLY A O 1
ATOM 742 N N . THR A 1 91 ? -12.234 -12.538 -22.003 1.00 94.44 91 THR A N 1
ATOM 743 C CA . THR A 1 91 ? -13.461 -11.817 -21.635 1.00 94.44 91 THR A CA 1
ATOM 744 C C . THR A 1 91 ? -13.135 -10.387 -21.225 1.00 94.44 91 THR A C 1
ATOM 746 O O . THR A 1 91 ? -12.200 -10.160 -20.459 1.00 94.44 91 THR A O 1
ATOM 749 N N . TRP A 1 92 ? -13.913 -9.423 -21.719 1.00 97.19 92 TRP A N 1
ATOM 750 C CA . TRP A 1 92 ? -13.814 -8.024 -21.310 1.00 97.19 92 TRP A CA 1
ATOM 751 C C . TRP A 1 92 ? -14.725 -7.744 -20.120 1.00 97.19 92 TRP A C 1
ATOM 753 O O . TRP A 1 92 ? -15.939 -7.921 -20.194 1.00 97.19 92 TRP A O 1
ATOM 763 N N . LEU A 1 93 ? -14.123 -7.263 -19.041 1.00 97.56 93 LEU A N 1
ATOM 764 C CA . LEU A 1 93 ? -14.788 -6.728 -17.861 1.00 97.56 93 LEU A CA 1
ATOM 765 C C . LEU A 1 93 ? -14.673 -5.204 -17.888 1.00 97.56 93 LEU A C 1
ATOM 767 O O . LEU A 1 93 ? -13.729 -4.655 -18.455 1.00 97.56 93 LEU A O 1
ATOM 771 N N . THR A 1 94 ? -15.647 -4.505 -17.319 1.00 97.25 94 THR A N 1
ATOM 772 C CA . THR A 1 94 ? -15.676 -3.040 -17.308 1.00 97.25 94 THR A CA 1
ATOM 773 C C . THR A 1 94 ? -16.041 -2.567 -15.918 1.00 97.25 94 THR A C 1
ATOM 775 O O . THR A 1 94 ? -17.095 -2.928 -15.412 1.00 97.25 94 THR A O 1
ATOM 778 N N . PHE A 1 95 ? -15.189 -1.732 -15.335 1.00 96.69 95 PHE A N 1
ATOM 779 C CA . PHE A 1 95 ? -15.351 -1.228 -13.979 1.00 96.69 95 PHE A CA 1
ATOM 780 C C . PHE A 1 95 ? -15.269 0.291 -13.962 1.00 96.69 95 PHE A C 1
ATOM 782 O O . PHE A 1 95 ? -14.536 0.894 -14.746 1.00 96.69 95 PHE A O 1
ATOM 789 N N . LEU A 1 96 ? -15.962 0.927 -13.025 1.00 93.94 96 LEU A N 1
ATOM 790 C CA . LEU A 1 96 ? -15.658 2.308 -12.662 1.00 93.94 96 LEU A CA 1
ATOM 791 C C . LEU A 1 96 ? -14.460 2.309 -11.704 1.00 93.94 96 LEU A C 1
ATOM 793 O O . LEU A 1 96 ? -14.472 1.615 -10.687 1.00 93.94 96 LEU A O 1
ATOM 797 N N . ALA A 1 97 ? -13.424 3.091 -12.002 1.00 91.31 97 ALA A N 1
ATOM 798 C CA . ALA A 1 97 ? -12.282 3.257 -11.116 1.00 91.31 97 ALA A CA 1
ATOM 799 C C . ALA A 1 97 ? -12.730 3.856 -9.777 1.00 91.31 97 ALA A C 1
ATOM 801 O O . ALA A 1 97 ? -13.671 4.651 -9.704 1.00 91.31 97 ALA A O 1
ATOM 802 N N . ASN A 1 98 ? -12.013 3.486 -8.717 1.00 89.25 98 ASN A N 1
ATOM 803 C CA . ASN A 1 98 ? -12.305 3.877 -7.339 1.00 89.25 98 ASN A CA 1
ATOM 804 C C . ASN A 1 98 ? -13.686 3.432 -6.811 1.00 89.25 98 ASN A C 1
ATOM 806 O O . ASN A 1 98 ? -14.260 4.113 -5.963 1.00 89.25 98 ASN A O 1
ATOM 810 N N . THR A 1 99 ? -14.212 2.301 -7.287 1.00 94.06 99 THR A N 1
ATOM 811 C CA . THR A 1 99 ? -15.448 1.691 -6.768 1.00 94.06 99 THR A CA 1
ATOM 812 C C . THR A 1 99 ? -15.180 0.349 -6.099 1.00 94.06 99 THR A C 1
ATOM 814 O O . THR A 1 99 ? -14.183 -0.307 -6.399 1.00 94.06 99 THR A O 1
ATOM 817 N N . ASP A 1 100 ? -16.091 -0.076 -5.220 1.00 95.12 100 ASP A N 1
ATOM 818 C CA . ASP A 1 100 ? -15.976 -1.353 -4.505 1.00 95.12 100 ASP A CA 1
ATOM 819 C C . ASP A 1 100 ? -15.891 -2.554 -5.450 1.00 95.12 100 ASP A C 1
ATOM 821 O O . ASP A 1 100 ? -15.101 -3.454 -5.193 1.00 95.12 100 ASP A O 1
ATOM 825 N N . GLU A 1 101 ? -16.617 -2.535 -6.572 1.00 96.50 101 GLU A N 1
ATOM 826 C CA . GLU A 1 101 ? -16.552 -3.592 -7.589 1.00 96.50 101 GLU A CA 1
ATOM 827 C C . GLU A 1 101 ? -15.145 -3.710 -8.194 1.00 96.50 101 GLU A C 1
ATOM 829 O O . GLU A 1 101 ? -14.609 -4.808 -8.342 1.00 96.50 101 GLU A O 1
ATOM 834 N N . TYR A 1 102 ? -14.504 -2.573 -8.487 1.00 96.25 102 TYR A N 1
ATOM 835 C CA . TYR A 1 102 ? -13.128 -2.572 -8.975 1.00 96.25 102 TYR A CA 1
ATOM 836 C C . TYR A 1 102 ? -12.138 -3.023 -7.897 1.00 96.25 102 TYR A C 1
ATOM 838 O O . TYR A 1 102 ? -11.186 -3.743 -8.189 1.00 96.25 102 TYR A O 1
ATOM 846 N N . PHE A 1 103 ? -12.351 -2.622 -6.643 1.00 95.81 103 PHE A N 1
ATOM 847 C CA . PHE A 1 103 ? -11.497 -3.055 -5.539 1.00 95.81 103 PHE A CA 1
ATOM 848 C C . PHE A 1 103 ? -11.606 -4.558 -5.292 1.00 95.81 103 PHE A C 1
ATOM 850 O O . PHE A 1 103 ? -10.576 -5.199 -5.114 1.00 95.81 103 PHE A O 1
ATOM 857 N N . ASP A 1 104 ? -12.814 -5.122 -5.347 1.00 95.62 104 ASP A N 1
ATOM 858 C CA . ASP A 1 104 ? -13.042 -6.565 -5.248 1.00 95.62 104 ASP A CA 1
ATOM 859 C C . ASP A 1 104 ? -12.331 -7.308 -6.379 1.00 95.62 104 ASP A C 1
ATOM 861 O O . ASP A 1 104 ? -11.620 -8.281 -6.125 1.00 95.62 104 ASP A O 1
ATOM 865 N N . PHE A 1 105 ? -12.443 -6.800 -7.612 1.00 96.56 105 PHE A N 1
ATOM 866 C CA . PHE A 1 105 ? -11.704 -7.334 -8.752 1.00 96.56 105 PHE A CA 1
ATOM 867 C C . PHE A 1 105 ? -10.189 -7.343 -8.500 1.00 96.56 105 PHE A C 1
ATOM 869 O O . PHE A 1 105 ? -9.538 -8.354 -8.760 1.00 96.56 105 PHE A O 1
ATOM 876 N N . LEU A 1 106 ? -9.615 -6.249 -7.987 1.00 96.25 106 LEU A N 1
ATOM 877 C CA . LEU A 1 106 ? -8.179 -6.170 -7.700 1.00 96.25 106 LEU A CA 1
ATOM 878 C C . LEU A 1 106 ? -7.766 -7.110 -6.557 1.00 96.25 106 LEU A C 1
ATOM 880 O O . LEU A 1 106 ? -6.738 -7.773 -6.668 1.00 96.25 106 LEU A O 1
ATOM 884 N N . ILE A 1 107 ? -8.552 -7.183 -5.479 1.00 95.31 107 ILE A N 1
ATOM 885 C CA . ILE A 1 107 ? -8.280 -8.058 -4.329 1.00 95.31 107 ILE A CA 1
ATOM 886 C C . ILE A 1 107 ? -8.248 -9.526 -4.769 1.00 95.31 107 ILE A C 1
ATOM 888 O O . ILE A 1 107 ? -7.283 -10.224 -4.455 1.00 95.31 107 ILE A O 1
ATOM 892 N N . ASP A 1 108 ? -9.250 -9.967 -5.537 1.00 94.88 108 ASP A N 1
ATOM 893 C CA . ASP A 1 108 ? -9.311 -11.321 -6.106 1.00 94.88 108 ASP A CA 1
ATOM 894 C C . ASP A 1 108 ? -8.145 -11.572 -7.068 1.00 94.88 108 ASP A C 1
ATOM 896 O O . ASP A 1 108 ? -7.394 -12.540 -6.935 1.00 94.88 108 ASP A O 1
ATOM 900 N N . THR A 1 109 ? -7.936 -10.650 -8.009 1.00 95.38 109 THR A N 1
ATOM 901 C CA . THR A 1 109 ? -6.941 -10.804 -9.075 1.00 95.38 109 THR A CA 1
ATOM 902 C C . THR A 1 109 ? -5.518 -10.888 -8.531 1.00 95.38 109 THR A C 1
ATOM 904 O O . THR A 1 109 ? -4.714 -11.659 -9.051 1.00 95.38 109 THR A O 1
ATOM 907 N N . PHE A 1 110 ? -5.191 -10.142 -7.475 1.00 94.50 110 PHE A N 1
ATOM 908 C CA . PHE A 1 110 ? -3.867 -10.191 -6.858 1.00 94.50 110 PHE A CA 1
ATOM 909 C C . PHE A 1 110 ? -3.737 -11.222 -5.726 1.00 94.50 110 PHE A C 1
ATOM 911 O O . PHE A 1 110 ? -2.622 -11.431 -5.232 1.00 94.50 110 PHE A O 1
ATOM 918 N N . ASP A 1 111 ? -4.824 -11.909 -5.349 1.00 93.44 111 ASP A N 1
ATOM 919 C CA . ASP A 1 111 ? -4.870 -12.825 -4.199 1.00 93.44 111 ASP A CA 1
ATOM 920 C C . ASP A 1 111 ? -4.396 -12.119 -2.911 1.00 93.44 111 ASP A C 1
ATOM 922 O O . ASP A 1 111 ? -3.504 -12.589 -2.199 1.00 93.44 111 ASP A O 1
ATOM 926 N N . PHE A 1 112 ? -4.936 -10.919 -2.661 1.00 91.38 112 PHE A N 1
ATOM 927 C CA . PHE A 1 112 ? -4.605 -10.125 -1.476 1.00 91.38 112 PHE A CA 1
ATOM 928 C C . PHE A 1 112 ? -5.265 -10.721 -0.237 1.00 91.38 112 PHE A C 1
ATOM 930 O O . PHE A 1 112 ? -6.486 -10.838 -0.149 1.00 91.38 112 PHE A O 1
ATOM 937 N N . ARG A 1 113 ? -4.447 -11.046 0.763 1.00 87.44 113 ARG A N 1
ATOM 938 C CA . ARG A 1 113 ? -4.899 -11.622 2.030 1.00 87.44 113 ARG A CA 1
ATOM 939 C C . ARG A 1 113 ? -5.140 -10.502 3.023 1.00 87.44 113 ARG A C 1
ATOM 941 O O . ARG A 1 113 ? -4.273 -10.166 3.829 1.00 87.44 113 ARG A O 1
ATOM 948 N N . LEU A 1 114 ? -6.305 -9.888 2.904 1.00 82.19 114 LEU A N 1
ATOM 949 C CA . LEU A 1 114 ? -6.801 -8.916 3.866 1.00 82.19 114 LEU A CA 1
ATOM 950 C C . LEU A 1 114 ? -7.699 -9.658 4.861 1.00 82.19 114 LEU A C 1
ATOM 952 O O . LEU A 1 114 ? -8.584 -10.407 4.454 1.00 82.19 114 LEU A O 1
ATOM 956 N N . GLU A 1 115 ? -7.448 -9.486 6.158 1.00 77.31 115 GLU A N 1
ATOM 957 C CA . GLU A 1 115 ? -8.344 -9.992 7.206 1.00 77.31 115 GLU A CA 1
ATOM 958 C C . GLU A 1 115 ? -9.733 -9.322 7.129 1.00 77.31 115 GLU A C 1
ATOM 960 O O . GLU A 1 115 ? -9.976 -8.431 6.313 1.00 77.31 115 GLU A O 1
ATOM 965 N N . ASN A 1 116 ? -10.682 -9.749 7.963 1.00 64.38 116 ASN A N 1
ATOM 966 C CA . ASN A 1 116 ? -12.029 -9.174 7.957 1.00 64.38 116 ASN A CA 1
ATOM 967 C C . ASN A 1 116 ? -12.001 -7.642 8.187 1.00 64.38 116 ASN A C 1
ATOM 969 O O . ASN A 1 116 ? -11.131 -7.107 8.878 1.00 64.38 116 ASN A O 1
ATOM 973 N N . ASP A 1 117 ? -12.976 -6.941 7.598 1.00 76.81 117 ASP A N 1
ATOM 974 C CA . ASP A 1 117 ? -13.249 -5.505 7.780 1.00 76.81 117 ASP A CA 1
ATOM 975 C C . ASP A 1 117 ? -12.178 -4.509 7.289 1.00 76.81 117 ASP A C 1
ATOM 977 O O . ASP A 1 117 ? -12.146 -3.354 7.727 1.00 76.81 117 ASP A O 1
ATOM 981 N N . TYR A 1 118 ? -11.308 -4.884 6.345 1.00 84.25 118 TYR A N 1
ATOM 982 C CA . TYR A 1 118 ? -10.504 -3.869 5.654 1.00 84.25 118 TYR A CA 1
ATOM 983 C C . TYR A 1 118 ? -11.376 -2.950 4.787 1.00 84.25 118 TYR A C 1
ATOM 985 O O . TYR A 1 118 ? -12.232 -3.429 4.036 1.00 84.25 118 TYR A O 1
ATOM 993 N N . PRO A 1 119 ? -11.107 -1.631 4.779 1.00 89.25 119 PRO A N 1
ATOM 994 C CA . PRO A 1 119 ? -11.617 -0.763 3.728 1.00 89.25 119 PRO A CA 1
ATOM 995 C C . PRO A 1 119 ? -11.100 -1.266 2.375 1.00 89.25 119 PRO A C 1
ATOM 997 O O . PRO A 1 119 ? -9.893 -1.245 2.140 1.00 89.25 119 PRO A O 1
ATOM 1000 N N . LYS A 1 120 ? -11.990 -1.710 1.478 1.00 90.06 120 LYS A N 1
ATOM 1001 C CA . LYS A 1 120 ? -11.612 -2.319 0.186 1.00 90.06 120 LYS A CA 1
ATOM 1002 C C . LYS A 1 120 ? -10.650 -1.451 -0.624 1.00 90.06 120 LYS A C 1
ATOM 1004 O O . LYS A 1 120 ? -9.699 -1.950 -1.212 1.00 90.06 120 LYS A O 1
ATOM 1009 N N . ASN A 1 121 ? -10.826 -0.131 -0.573 1.00 91.44 121 ASN A N 1
ATOM 1010 C CA . ASN A 1 121 ? -9.983 0.848 -1.261 1.00 91.44 121 ASN A CA 1
ATOM 1011 C C . ASN A 1 121 ? -8.520 0.907 -0.758 1.00 91.44 121 ASN A C 1
ATOM 1013 O O . ASN A 1 121 ? -7.698 1.615 -1.347 1.00 91.44 121 ASN A O 1
ATOM 1017 N N . VAL A 1 122 ? -8.163 0.178 0.308 1.00 92.06 122 VAL A N 1
ATOM 1018 C CA . VAL A 1 122 ? -6.770 0.013 0.750 1.00 92.06 122 VAL A CA 1
ATOM 1019 C C . VAL A 1 122 ? -5.899 -0.622 -0.336 1.00 92.06 122 VAL A C 1
ATOM 1021 O O . VAL A 1 122 ? -4.739 -0.234 -0.462 1.00 92.06 122 VAL A O 1
ATOM 1024 N N . ILE A 1 123 ? -6.456 -1.510 -1.174 1.00 93.25 123 ILE A N 1
ATOM 1025 C CA . ILE A 1 123 ? -5.735 -2.163 -2.280 1.00 93.25 123 ILE A CA 1
ATOM 1026 C C . ILE A 1 123 ? -5.069 -1.140 -3.198 1.00 93.25 123 ILE A C 1
ATOM 1028 O O . ILE A 1 123 ? -3.894 -1.263 -3.524 1.00 93.25 123 ILE A O 1
ATOM 1032 N N . VAL A 1 124 ? -5.782 -0.064 -3.538 1.00 93.50 124 VAL A N 1
ATOM 1033 C CA . VAL A 1 124 ? -5.249 1.019 -4.372 1.00 93.50 124 VAL A CA 1
ATOM 1034 C C . VAL A 1 124 ? -4.108 1.748 -3.671 1.00 93.50 124 VAL A C 1
ATOM 1036 O O . VAL A 1 124 ? -3.147 2.144 -4.323 1.00 93.50 124 VAL A O 1
ATOM 1039 N N . SER A 1 125 ? -4.183 1.905 -2.347 1.00 92.25 125 SER A N 1
ATOM 1040 C CA . SER A 1 125 ? -3.108 2.539 -1.575 1.00 92.25 125 SER A CA 1
ATOM 1041 C C . SER A 1 125 ? -1.860 1.661 -1.538 1.00 92.25 125 SER A C 1
ATOM 1043 O O . SER A 1 125 ? -0.760 2.174 -1.692 1.00 92.25 125 SER A O 1
ATOM 1045 N N . VAL A 1 126 ? -2.030 0.343 -1.415 1.00 93.50 126 VAL A N 1
ATOM 1046 C CA . VAL A 1 126 ? -0.922 -0.616 -1.481 1.00 93.50 126 VAL A CA 1
ATOM 1047 C C . VAL A 1 126 ? -0.299 -0.658 -2.878 1.00 93.50 126 VAL A C 1
ATOM 1049 O O . VAL A 1 126 ? 0.919 -0.571 -3.005 1.00 93.50 126 VAL A O 1
ATOM 1052 N N . LEU A 1 127 ? -1.117 -0.716 -3.933 1.00 94.56 127 LEU A N 1
ATOM 1053 C CA . LEU A 1 127 ? -0.643 -0.641 -5.319 1.00 94.56 127 LEU A CA 1
ATOM 1054 C C . LEU A 1 127 ? 0.112 0.664 -5.588 1.00 94.56 127 LEU A C 1
ATOM 1056 O O . LEU A 1 127 ? 1.100 0.672 -6.315 1.00 94.56 127 LEU A O 1
ATOM 1060 N N . ARG A 1 128 ? -0.320 1.773 -4.984 1.00 92.94 128 ARG A N 1
ATOM 1061 C CA . ARG A 1 128 ? 0.347 3.071 -5.113 1.00 92.94 128 ARG A CA 1
ATOM 1062 C C . ARG A 1 128 ? 1.747 3.086 -4.497 1.00 92.94 128 ARG A C 1
ATOM 1064 O O . ARG A 1 128 ? 2.596 3.801 -5.013 1.00 92.94 128 ARG A O 1
ATOM 1071 N N . GLU A 1 129 ? 2.034 2.268 -3.483 1.00 92.06 129 GLU A N 1
ATOM 1072 C CA . GLU A 1 129 ? 3.397 2.127 -2.937 1.00 92.06 129 GLU A CA 1
ATOM 1073 C C . GLU A 1 129 ? 4.370 1.447 -3.918 1.00 92.06 129 GLU A C 1
ATOM 1075 O O . GLU A 1 129 ? 5.582 1.493 -3.716 1.00 92.06 129 GLU A O 1
ATOM 1080 N N . SER A 1 130 ? 3.879 0.855 -5.012 1.00 94.62 130 SER A N 1
ATOM 1081 C CA . SER A 1 130 ? 4.725 0.438 -6.139 1.00 94.62 130 SER A CA 1
ATOM 1082 C C . SER A 1 130 ? 5.172 1.615 -7.014 1.00 94.62 130 SER A C 1
ATOM 1084 O O . SER A 1 130 ? 6.054 1.442 -7.849 1.00 94.62 130 SER A O 1
ATOM 1086 N N . PHE A 1 131 ? 4.596 2.810 -6.844 1.00 94.06 131 PHE A N 1
ATOM 1087 C CA . PHE A 1 131 ? 4.860 3.994 -7.662 1.00 94.06 131 PHE A CA 1
ATOM 1088 C C . PHE A 1 131 ? 5.493 5.101 -6.826 1.00 94.06 131 PHE A C 1
ATOM 1090 O O . PHE A 1 131 ? 4.834 5.882 -6.139 1.00 94.06 131 PHE A O 1
ATOM 1097 N N . ARG A 1 132 ? 6.812 5.209 -6.933 1.00 91.06 132 ARG A N 1
ATOM 1098 C CA . ARG A 1 132 ? 7.600 6.208 -6.231 1.00 91.06 132 ARG A CA 1
ATOM 1099 C C . ARG A 1 132 ? 7.796 7.456 -7.086 1.00 91.06 132 ARG A C 1
ATOM 1101 O O . ARG A 1 132 ? 8.505 7.430 -8.088 1.00 91.06 132 ARG A O 1
ATOM 1108 N N . SER A 1 133 ? 7.240 8.569 -6.627 1.00 85.12 133 SER A N 1
ATOM 1109 C CA . SER A 1 133 ? 7.587 9.908 -7.104 1.00 85.12 133 SER A CA 1
ATOM 1110 C C . SER A 1 133 ? 8.435 10.653 -6.072 1.00 85.12 133 SER A C 1
ATOM 1112 O O . SER A 1 133 ? 8.508 10.262 -4.897 1.00 85.12 133 SER A O 1
ATOM 1114 N N . ASP A 1 134 ? 9.023 11.768 -6.507 1.00 71.00 134 ASP A N 1
ATOM 1115 C CA . ASP A 1 134 ? 9.645 12.742 -5.612 1.00 71.00 134 ASP A CA 1
ATOM 1116 C C . ASP A 1 134 ? 8.646 13.141 -4.495 1.00 71.00 134 ASP A C 1
ATOM 1118 O O . ASP A 1 134 ? 7.451 13.325 -4.779 1.00 71.00 134 ASP A O 1
ATOM 1122 N N . PRO A 1 135 ? 9.096 13.235 -3.225 1.00 65.69 135 PRO A N 1
ATOM 1123 C CA . PRO A 1 135 ? 8.249 13.567 -2.079 1.00 65.69 135 PRO A CA 1
ATOM 1124 C C . PRO A 1 135 ? 7.382 14.818 -2.263 1.00 65.69 135 PRO A C 1
ATOM 1126 O O . PRO A 1 135 ? 6.280 14.868 -1.720 1.00 65.69 135 PRO A O 1
ATOM 1129 N N . SER A 1 136 ? 7.851 15.808 -3.029 1.00 55.97 136 SER A N 1
ATOM 1130 C CA . SER A 1 136 ? 7.119 17.050 -3.310 1.00 55.97 136 SER A CA 1
ATOM 1131 C C . SER A 1 136 ? 5.865 16.851 -4.171 1.00 55.97 136 SER A C 1
ATOM 1133 O O . SER A 1 136 ? 4.941 17.658 -4.089 1.00 55.97 136 SER A O 1
ATOM 1135 N N . PHE A 1 137 ? 5.797 15.757 -4.936 1.00 56.03 137 PHE A N 1
ATOM 1136 C CA . PHE A 1 137 ? 4.670 15.412 -5.810 1.00 56.03 137 PHE A CA 1
ATOM 1137 C C . PHE A 1 137 ? 3.794 14.281 -5.258 1.00 56.03 137 PHE A C 1
ATOM 1139 O O . PHE A 1 137 ? 2.832 13.877 -5.912 1.00 56.03 137 PHE A O 1
ATOM 1146 N N . ARG A 1 138 ? 4.100 13.751 -4.064 1.00 63.78 138 ARG A N 1
ATOM 1147 C CA . ARG A 1 138 ? 3.283 12.695 -3.456 1.00 63.78 138 ARG A CA 1
ATOM 1148 C C . ARG A 1 138 ? 1.937 13.269 -3.022 1.00 63.78 138 ARG A C 1
ATOM 1150 O O . ARG A 1 138 ? 1.859 14.109 -2.125 1.00 63.78 138 ARG A O 1
ATOM 1157 N N . GLU A 1 139 ? 0.865 12.778 -3.637 1.00 61.28 139 GLU A N 1
ATOM 1158 C CA . GLU A 1 139 ? -0.493 13.026 -3.157 1.00 61.28 139 GLU A CA 1
ATOM 1159 C C . GLU A 1 139 ? -0.620 12.556 -1.703 1.00 61.28 139 GLU A C 1
ATOM 1161 O O . GLU A 1 139 ? -0.124 11.489 -1.327 1.00 61.28 139 GLU A O 1
ATOM 1166 N N . ARG A 1 140 ? -1.295 13.350 -0.864 1.00 61.44 140 ARG A N 1
ATOM 1167 C CA . ARG A 1 140 ? -1.560 12.950 0.520 1.00 61.44 140 ARG A CA 1
ATOM 1168 C C . ARG A 1 140 ? -2.479 11.735 0.504 1.00 61.44 140 ARG A C 1
ATOM 1170 O O . ARG A 1 140 ? -3.647 11.844 0.139 1.00 61.44 140 ARG A O 1
ATOM 1177 N N . SER A 1 141 ? -1.954 10.585 0.917 1.00 67.44 141 SER A N 1
ATOM 1178 C CA . SER A 1 141 ? -2.793 9.421 1.178 1.00 67.44 141 SER A CA 1
ATOM 1179 C C . SER A 1 141 ? -3.781 9.739 2.302 1.00 67.44 141 SER A C 1
ATOM 1181 O O . SER A 1 141 ? -3.452 10.432 3.267 1.00 67.44 141 SER A O 1
ATOM 1183 N N . ARG A 1 142 ? -4.999 9.199 2.193 1.00 76.00 142 ARG A N 1
ATOM 1184 C CA . ARG A 1 142 ? -5.983 9.196 3.289 1.00 76.00 142 ARG A CA 1
ATOM 1185 C C . ARG A 1 142 ? -5.481 8.388 4.493 1.00 76.00 142 ARG A C 1
ATOM 1187 O O . ARG A 1 142 ? -6.001 8.539 5.599 1.00 76.00 142 ARG A O 1
ATOM 1194 N N . TYR A 1 143 ? -4.504 7.518 4.263 1.00 83.94 143 TYR A N 1
ATOM 1195 C CA . TYR A 1 143 ? -3.963 6.582 5.230 1.00 83.94 143 TYR A CA 1
ATOM 1196 C C . TYR A 1 143 ? -2.528 6.937 5.586 1.00 83.94 143 TYR A C 1
ATOM 1198 O O . TYR A 1 143 ? -1.750 7.409 4.757 1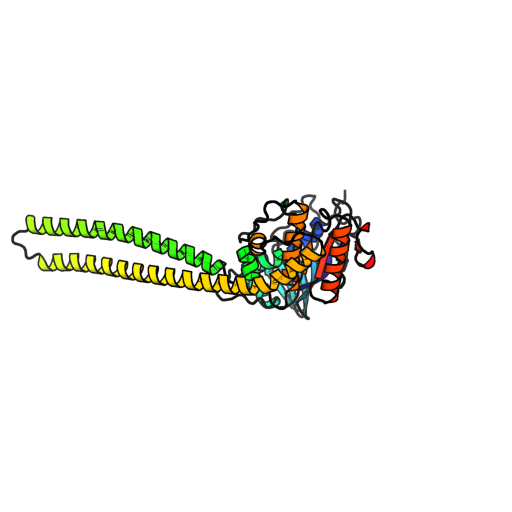.00 83.94 143 TYR A O 1
ATOM 1206 N N . SER A 1 144 ? -2.180 6.700 6.843 1.00 87.12 144 SER A N 1
ATOM 1207 C CA . SER A 1 144 ? -0.801 6.792 7.297 1.00 87.12 144 SER A CA 1
ATOM 1208 C C . SER A 1 144 ? 0.045 5.690 6.658 1.00 87.12 144 SER A C 1
ATOM 1210 O O . SER A 1 144 ? -0.445 4.610 6.328 1.00 87.12 144 SER A O 1
ATOM 1212 N N . ARG A 1 145 ? 1.351 5.938 6.532 1.00 87.56 145 ARG A N 1
ATOM 1213 C CA . ARG A 1 145 ? 2.304 4.949 6.011 1.00 87.56 145 ARG A CA 1
ATOM 1214 C C . ARG A 1 145 ? 2.298 3.653 6.833 1.00 87.56 145 ARG A C 1
ATOM 1216 O O . ARG A 1 145 ? 2.328 2.576 6.250 1.00 87.56 145 ARG A O 1
ATOM 1223 N N . LYS A 1 146 ? 2.148 3.749 8.164 1.00 88.75 146 LYS A N 1
ATOM 1224 C CA . LYS A 1 146 ? 1.995 2.582 9.051 1.00 88.75 146 LYS A CA 1
ATOM 1225 C C . LYS A 1 146 ? 0.767 1.743 8.692 1.00 88.75 146 LYS A C 1
ATOM 1227 O O . LYS A 1 146 ? 0.866 0.525 8.657 1.00 88.75 146 LYS A O 1
ATOM 1232 N N . GLU A 1 147 ? -0.367 2.369 8.391 1.00 90.81 147 GLU A N 1
ATOM 1233 C CA . GLU A 1 147 ? -1.581 1.645 7.996 1.00 90.81 147 GLU A CA 1
ATOM 1234 C C . GLU A 1 147 ? -1.426 0.948 6.636 1.00 90.81 147 GLU A C 1
ATOM 1236 O O . GLU A 1 147 ? -1.856 -0.192 6.481 1.00 90.81 147 GLU A O 1
ATOM 1241 N N . ILE A 1 148 ? -0.779 1.598 5.662 1.00 91.81 148 ILE A N 1
ATOM 1242 C CA . ILE A 1 148 ? -0.534 0.997 4.342 1.00 91.81 148 ILE A CA 1
ATOM 1243 C C . ILE A 1 148 ? 0.439 -0.181 4.462 1.00 91.81 148 ILE A C 1
ATOM 1245 O O . ILE A 1 148 ? 0.186 -1.250 3.916 1.00 91.81 148 ILE A O 1
ATOM 1249 N N . TYR A 1 149 ? 1.524 -0.023 5.220 1.00 92.38 149 TYR A N 1
ATOM 1250 C CA . TYR A 1 149 ? 2.491 -1.101 5.435 1.00 92.38 149 TYR A CA 1
ATOM 1251 C C . TYR A 1 149 ? 1.927 -2.223 6.305 1.00 92.38 149 TYR A C 1
ATOM 1253 O O . TYR A 1 149 ? 2.225 -3.387 6.056 1.00 92.38 149 TYR A O 1
ATOM 1261 N N . GLY A 1 150 ? 1.053 -1.899 7.260 1.00 92.19 150 GLY A N 1
ATOM 1262 C CA . GLY A 1 150 ? 0.237 -2.884 7.962 1.00 92.19 150 GLY A CA 1
ATOM 1263 C C . GLY A 1 150 ? -0.594 -3.706 6.985 1.00 92.19 150 GLY A C 1
ATOM 1264 O O . GLY A 1 150 ? -0.489 -4.926 6.998 1.00 92.19 150 GLY A O 1
ATOM 1265 N N . ALA A 1 151 ? -1.300 -3.063 6.049 1.00 93.06 151 ALA A N 1
ATOM 1266 C CA . ALA A 1 151 ? -2.053 -3.765 5.008 1.00 93.06 151 ALA A CA 1
ATOM 1267 C C . ALA A 1 151 ? -1.161 -4.657 4.125 1.00 93.06 151 ALA A C 1
ATOM 1269 O O . ALA A 1 151 ? -1.526 -5.798 3.837 1.00 93.06 151 ALA A O 1
ATOM 1270 N N . MET A 1 152 ? 0.038 -4.181 3.760 1.00 93.62 152 MET A N 1
ATOM 1271 C CA . MET A 1 152 ? 1.053 -4.990 3.065 1.00 93.62 152 MET A CA 1
ATOM 1272 C C . MET A 1 152 ? 1.478 -6.215 3.893 1.00 93.62 152 MET A C 1
ATOM 1274 O O . MET A 1 152 ? 1.809 -7.249 3.334 1.00 93.62 152 MET A O 1
ATOM 1278 N N . MET A 1 153 ? 1.445 -6.142 5.221 1.00 92.25 153 MET A N 1
ATOM 1279 C CA . MET A 1 153 ? 1.754 -7.263 6.122 1.00 92.25 153 MET A CA 1
ATOM 1280 C C . MET A 1 153 ? 0.526 -8.094 6.521 1.00 92.25 153 MET A C 1
ATOM 1282 O O . MET A 1 153 ? 0.684 -9.088 7.225 1.00 92.25 153 MET A O 1
ATOM 1286 N N . GLY A 1 154 ? -0.676 -7.708 6.082 1.00 91.06 154 GLY A N 1
ATOM 1287 C CA . GLY A 1 154 ? -1.945 -8.336 6.468 1.00 91.06 154 GLY A CA 1
ATOM 1288 C C . GLY A 1 154 ? -2.563 -7.799 7.767 1.00 91.06 154 GLY A C 1
ATOM 1289 O O . GLY A 1 154 ? -3.643 -8.233 8.144 1.00 91.06 154 GLY A O 1
ATOM 1290 N N . ILE A 1 155 ? -1.965 -6.795 8.414 1.00 91.88 155 ILE A N 1
ATOM 1291 C CA . ILE A 1 155 ? -2.334 -6.300 9.753 1.00 91.88 155 ILE A CA 1
ATOM 1292 C C . ILE A 1 155 ? -3.279 -5.091 9.698 1.00 91.88 155 ILE A C 1
ATOM 1294 O O . ILE A 1 155 ? -2.920 -4.013 9.204 1.00 91.88 155 ILE A O 1
ATOM 1298 N N . ASN A 1 156 ? -4.496 -5.256 10.230 1.00 91.12 156 ASN A N 1
ATOM 1299 C CA . ASN A 1 156 ? -5.588 -4.293 10.068 1.00 91.12 156 ASN A CA 1
ATOM 1300 C C . ASN A 1 156 ? -5.547 -3.134 11.085 1.00 91.12 156 ASN A C 1
ATOM 1302 O O . ASN A 1 156 ? -6.399 -3.010 11.968 1.00 91.12 156 ASN A O 1
ATOM 1306 N N . PHE A 1 157 ? -4.591 -2.213 10.932 1.00 91.00 157 PHE A N 1
ATOM 1307 C CA . PHE A 1 157 ? -4.558 -0.992 11.754 1.00 91.00 157 PHE A CA 1
ATOM 1308 C C . PHE A 1 157 ? -5.769 -0.063 11.525 1.00 91.00 157 PHE A C 1
ATOM 1310 O O . PHE A 1 157 ? -6.066 0.774 12.383 1.00 91.00 157 PHE A O 1
ATOM 1317 N N . PHE A 1 158 ? -6.502 -0.209 10.411 1.00 88.88 158 PHE A N 1
ATOM 1318 C CA . PHE A 1 158 ? -7.725 0.567 10.159 1.00 88.88 158 PHE A CA 1
ATOM 1319 C C . PHE A 1 158 ? -8.824 0.203 11.144 1.00 88.88 158 PHE A C 1
ATOM 1321 O O . PHE A 1 158 ? -9.441 1.095 11.729 1.00 88.88 158 PHE A O 1
ATOM 1328 N N . TYR A 1 159 ? -9.020 -1.098 11.349 1.00 89.44 159 TYR A N 1
ATOM 1329 C CA . TYR A 1 159 ? -9.992 -1.623 12.290 1.00 89.44 159 TYR A CA 1
ATOM 1330 C C . TYR A 1 159 ? -9.716 -1.112 13.707 1.00 89.44 159 TYR A C 1
ATOM 1332 O O . TYR A 1 159 ? -10.610 -0.546 14.335 1.00 89.44 159 TYR A O 1
ATOM 1340 N N . LEU A 1 160 ? -8.460 -1.161 14.165 1.00 90.06 160 LEU A N 1
ATOM 1341 C CA . LEU A 1 160 ? -8.067 -0.632 15.479 1.00 90.06 160 LEU A CA 1
ATOM 1342 C C . LEU A 1 160 ? -8.353 0.868 15.621 1.00 90.06 160 LEU A C 1
ATOM 1344 O O . LEU A 1 160 ? -8.881 1.324 16.639 1.00 90.06 160 LEU A O 1
ATOM 1348 N N . ARG A 1 161 ? -8.046 1.657 14.585 1.00 90.56 161 ARG A N 1
ATOM 1349 C CA . ARG A 1 161 ? -8.332 3.096 14.578 1.00 90.56 161 ARG A CA 1
ATOM 1350 C C . ARG A 1 161 ? -9.832 3.375 14.659 1.00 90.56 161 ARG A C 1
ATOM 1352 O O . ARG A 1 161 ? -10.241 4.296 15.369 1.00 90.56 161 ARG A O 1
ATOM 1359 N N . ASP A 1 162 ? -10.646 2.625 13.926 1.00 89.50 162 ASP A N 1
ATOM 1360 C CA . ASP A 1 162 ? -12.091 2.835 13.895 1.00 89.50 162 ASP A CA 1
ATOM 1361 C C . ASP A 1 162 ? -12.776 2.309 15.166 1.00 89.50 162 ASP A C 1
ATOM 1363 O O . ASP A 1 162 ? -13.654 2.995 15.695 1.00 89.50 162 ASP A O 1
ATOM 1367 N N . MET A 1 163 ? -12.310 1.198 15.747 1.00 90.75 163 MET A N 1
ATOM 1368 C CA . MET A 1 163 ? -12.699 0.764 17.095 1.00 90.75 163 MET A CA 1
ATOM 1369 C C . MET A 1 163 ? -12.402 1.844 18.136 1.00 90.75 163 MET A C 1
ATOM 1371 O O . MET A 1 163 ? -13.286 2.212 18.907 1.00 90.75 163 MET A O 1
ATOM 1375 N N . LYS A 1 164 ? -11.195 2.424 18.117 1.00 93.88 164 LYS A N 1
ATOM 1376 C CA . LYS A 1 164 ? -10.806 3.496 19.045 1.00 93.88 164 LYS A CA 1
ATOM 1377 C C . LYS A 1 164 ? -11.723 4.716 18.951 1.00 93.88 164 LYS A C 1
ATOM 1379 O O . LYS A 1 164 ? -12.055 5.314 19.971 1.00 93.88 164 LYS A O 1
ATOM 1384 N N . LYS A 1 165 ? -12.166 5.087 17.743 1.00 93.44 165 LYS A N 1
ATOM 1385 C CA . LYS A 1 165 ? -13.154 6.165 17.559 1.00 93.44 165 LYS A CA 1
ATOM 1386 C C . LYS A 1 165 ? -14.519 5.798 18.141 1.00 93.44 165 LYS A C 1
ATOM 1388 O O . LYS A 1 165 ? -15.138 6.641 18.781 1.00 93.44 165 LYS A O 1
ATOM 1393 N N . ARG A 1 166 ? -14.987 4.562 17.927 1.00 92.50 166 ARG A N 1
ATOM 1394 C CA . ARG A 1 166 ? -16.273 4.083 18.461 1.00 92.50 166 ARG A CA 1
ATOM 1395 C C . ARG A 1 166 ? -16.269 4.024 19.987 1.00 92.50 166 ARG A C 1
ATOM 1397 O O . ARG A 1 166 ? -17.230 4.470 20.599 1.00 92.50 166 ARG A O 1
ATOM 1404 N N . ILE A 1 167 ? -15.184 3.542 20.590 1.00 94.38 167 ILE A N 1
ATOM 1405 C CA . ILE A 1 167 ? -15.009 3.511 22.049 1.00 94.38 167 ILE A CA 1
ATOM 1406 C C . ILE A 1 167 ? -15.020 4.926 22.622 1.00 94.38 167 ILE A C 1
ATOM 1408 O O . ILE A 1 167 ? -15.767 5.180 23.555 1.00 94.38 167 ILE A O 1
ATOM 1412 N N . ARG A 1 168 ? -14.303 5.875 22.006 1.00 95.00 168 ARG A N 1
ATOM 1413 C CA . ARG A 1 168 ? -14.351 7.283 22.429 1.00 95.00 168 ARG A CA 1
ATOM 1414 C C . ARG A 1 168 ? -15.771 7.857 22.387 1.00 95.00 168 ARG A C 1
ATOM 1416 O O . ARG A 1 168 ? -16.183 8.549 23.306 1.00 95.00 168 ARG A O 1
ATOM 1423 N N . TYR A 1 169 ? -16.532 7.549 21.339 1.00 93.44 169 TYR A N 1
ATOM 1424 C CA . TYR A 1 169 ? -17.932 7.968 21.252 1.00 93.44 169 TYR A CA 1
ATOM 1425 C C . TYR A 1 169 ? -18.800 7.344 22.362 1.00 93.44 169 TYR A C 1
ATOM 1427 O O . TYR A 1 169 ? -19.645 8.021 22.946 1.00 93.44 169 TYR A O 1
ATOM 1435 N N . LEU A 1 170 ? -18.581 6.066 22.692 1.00 91.25 170 LEU A N 1
ATOM 1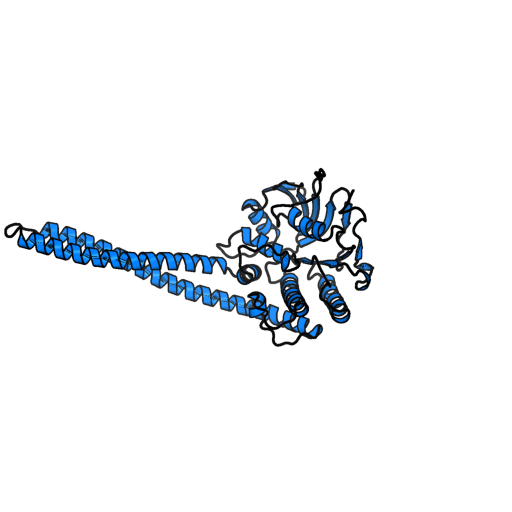436 C CA . LEU A 1 170 ? -19.251 5.404 23.817 1.00 91.25 170 LEU A CA 1
ATOM 1437 C C . LEU A 1 170 ? -18.864 6.022 25.167 1.00 91.25 170 LEU A C 1
ATOM 1439 O O . LEU A 1 170 ? -19.733 6.217 26.011 1.00 91.25 170 LEU A O 1
ATOM 1443 N N . GLU A 1 171 ? -17.593 6.367 25.357 1.00 93.00 171 GLU A N 1
ATOM 1444 C CA . GLU A 1 171 ? -17.078 7.046 26.548 1.00 93.00 171 GLU A CA 1
ATOM 1445 C C . GLU A 1 171 ? -17.745 8.418 26.737 1.00 93.00 171 GLU A C 1
ATOM 1447 O O . GLU A 1 171 ? -18.285 8.714 27.804 1.00 93.00 171 GLU A O 1
ATOM 1452 N N . GLU A 1 172 ? -17.795 9.232 25.678 1.00 92.56 172 GLU A N 1
ATOM 1453 C CA . GLU A 1 172 ? -18.480 10.531 25.672 1.00 92.56 172 GLU A CA 1
ATOM 1454 C C . GLU A 1 172 ? -19.970 10.389 26.035 1.00 92.56 172 GLU A C 1
ATOM 1456 O O . GLU A 1 172 ? -20.480 11.135 26.878 1.00 92.56 172 GLU A O 1
ATOM 1461 N N . ASN A 1 173 ? -20.658 9.389 25.471 1.00 88.62 173 ASN A N 1
ATOM 1462 C CA . ASN A 1 173 ? -22.060 9.096 25.781 1.00 88.62 173 ASN A CA 1
ATOM 1463 C C . ASN A 1 173 ? -22.271 8.573 27.211 1.00 88.62 173 ASN A C 1
ATOM 1465 O O . ASN A 1 173 ? -23.270 8.923 27.852 1.00 88.62 173 ASN A O 1
ATOM 1469 N N . SER A 1 174 ? -21.349 7.759 27.733 1.00 89.00 174 SER A N 1
ATOM 1470 C CA . SER A 1 174 ? -21.398 7.267 29.115 1.00 89.00 174 SER A CA 1
ATOM 1471 C C . SER A 1 174 ? -21.248 8.409 30.114 1.00 89.00 174 SER A C 1
ATOM 1473 O O . SER A 1 174 ? -22.073 8.562 31.020 1.00 89.00 174 SER A O 1
ATOM 1475 N N . ASN A 1 175 ? -20.282 9.295 29.868 1.00 88.31 175 ASN A N 1
ATOM 1476 C CA . ASN A 1 175 ? -20.044 10.488 30.675 1.00 88.31 175 ASN A CA 1
ATOM 1477 C C . ASN A 1 175 ? -21.233 11.464 30.633 1.00 88.31 175 ASN A C 1
ATOM 1479 O O . ASN A 1 175 ? -21.601 12.050 31.654 1.00 88.31 175 ASN A O 1
ATOM 1483 N N . ALA A 1 176 ? -21.873 11.635 29.472 1.00 88.31 176 ALA A N 1
ATOM 1484 C CA . ALA A 1 176 ? -23.092 12.436 29.363 1.00 88.31 176 ALA A CA 1
ATOM 1485 C C . ALA A 1 176 ? -24.249 11.816 30.170 1.00 88.31 176 ALA A C 1
ATOM 1487 O O . ALA A 1 176 ? -24.926 12.517 30.924 1.00 88.31 176 ALA A O 1
ATOM 1488 N N . SER A 1 177 ? -24.424 10.496 30.077 1.00 86.25 177 SER A N 1
ATOM 1489 C CA . SER A 1 177 ? -25.474 9.757 30.791 1.00 86.25 177 SER A CA 1
ATOM 1490 C C . SER A 1 177 ? -25.286 9.774 32.309 1.00 86.25 177 SER A C 1
ATOM 1492 O O . SER A 1 177 ? -26.266 9.806 33.054 1.00 86.25 177 SER A O 1
ATOM 1494 N N . GLU A 1 178 ? -24.041 9.793 32.792 1.00 87.31 178 GLU A N 1
ATOM 1495 C CA . GLU A 1 178 ? -23.735 9.980 34.212 1.00 87.31 178 GLU A CA 1
ATOM 1496 C C . GLU A 1 178 ? -24.284 11.304 34.749 1.00 87.31 178 GLU A C 1
ATOM 1498 O O . GLU A 1 178 ? -24.940 11.323 35.795 1.00 87.31 178 GLU A O 1
ATOM 1503 N N . ARG A 1 179 ? -24.078 12.400 34.008 1.00 86.94 179 ARG A N 1
ATOM 1504 C CA . ARG A 1 179 ? -24.623 13.715 34.374 1.00 86.94 179 ARG A CA 1
ATOM 1505 C C . ARG A 1 179 ? -26.148 13.678 34.409 1.00 86.94 179 ARG A C 1
ATOM 1507 O O . ARG A 1 179 ? -26.739 14.084 35.405 1.00 86.94 179 ARG A O 1
ATOM 1514 N N . THR A 1 180 ? -26.775 13.101 33.382 1.00 87.38 180 THR A N 1
ATOM 1515 C CA . THR A 1 180 ? -28.236 12.962 33.316 1.00 87.38 180 THR A CA 1
ATOM 1516 C C . THR A 1 180 ? -28.799 12.153 34.484 1.00 87.38 180 THR A C 1
ATOM 1518 O O . THR A 1 180 ? -29.812 12.543 35.054 1.00 87.38 180 THR A O 1
ATOM 1521 N N . ILE A 1 181 ? -28.156 11.054 34.890 1.00 88.25 181 ILE A N 1
ATOM 1522 C CA . ILE A 1 181 ? -28.610 10.259 36.043 1.00 88.25 181 ILE A CA 1
ATOM 1523 C C . ILE A 1 181 ? -28.451 11.019 37.360 1.00 88.25 181 ILE A C 1
ATOM 1525 O O . ILE A 1 181 ? -29.332 10.926 38.215 1.00 88.25 181 ILE A O 1
ATOM 1529 N N . SER A 1 182 ? -27.376 11.793 37.517 1.00 87.25 182 SER A N 1
ATOM 1530 C CA . SER A 1 182 ? -27.195 12.666 38.681 1.00 87.25 182 SER A CA 1
ATOM 1531 C C . SER A 1 182 ? -28.313 13.714 38.780 1.00 87.25 182 SER A C 1
ATOM 1533 O O . SER A 1 182 ? -28.922 13.883 39.840 1.00 87.25 182 SER A O 1
ATOM 1535 N N . ASP A 1 183 ? -28.659 14.357 37.662 1.00 88.38 183 ASP A N 1
ATOM 1536 C CA . ASP A 1 183 ? -29.760 15.325 37.598 1.00 88.38 183 ASP A CA 1
ATOM 1537 C C . ASP A 1 183 ? -31.127 14.661 37.827 1.00 88.38 183 ASP A C 1
ATOM 1539 O O . ASP A 1 183 ? -31.941 15.175 38.594 1.00 88.38 183 ASP A O 1
ATOM 1543 N N . LEU A 1 184 ? -31.366 13.483 37.240 1.00 88.88 184 LEU A N 1
ATOM 1544 C CA . LEU A 1 184 ? -32.587 12.701 37.457 1.00 88.88 184 LEU A CA 1
ATOM 1545 C C . LEU A 1 184 ? -32.736 12.250 38.910 1.00 88.88 184 LEU A C 1
ATOM 1547 O O . LEU A 1 184 ? -33.854 12.241 39.421 1.00 88.88 184 LEU A O 1
ATOM 1551 N N . SER A 1 185 ? -31.641 11.884 39.584 1.00 90.56 185 SER A N 1
ATOM 1552 C CA . SER A 1 185 ? -31.676 11.551 41.011 1.00 90.56 185 SER A CA 1
ATOM 1553 C C . SER A 1 185 ? -32.107 12.762 41.830 1.00 90.56 185 SER A C 1
ATOM 1555 O O . SER A 1 185 ? -32.993 12.638 42.669 1.00 90.56 185 SER A O 1
ATOM 1557 N N . ARG A 1 186 ? -31.532 13.939 41.555 1.00 91.25 186 ARG A N 1
ATOM 1558 C CA . ARG A 1 186 ? -31.887 15.182 42.251 1.00 91.25 186 ARG A CA 1
ATOM 1559 C C . ARG A 1 186 ? -33.348 15.556 42.023 1.00 91.25 186 ARG A C 1
ATOM 1561 O O . ARG A 1 186 ? -34.074 15.787 42.981 1.00 91.25 186 ARG A O 1
ATOM 1568 N N . TYR A 1 187 ? -33.791 15.532 40.768 1.00 89.38 187 TYR A N 1
ATOM 1569 C CA . TYR A 1 187 ? -35.172 15.827 40.394 1.00 89.38 187 TYR A CA 1
ATOM 1570 C C . TYR A 1 187 ? -36.170 14.846 41.020 1.00 89.38 187 TYR A C 1
ATOM 1572 O O . TYR A 1 187 ? -37.214 15.257 41.524 1.00 89.38 187 TYR A O 1
ATOM 1580 N N . ARG A 1 188 ? -35.842 13.546 41.032 1.00 92.62 188 ARG A N 1
ATOM 1581 C CA . ARG A 1 188 ? -36.621 12.522 41.739 1.00 92.62 188 ARG A CA 1
ATOM 1582 C C . ARG A 1 188 ? -36.790 12.901 43.206 1.00 92.62 188 ARG A C 1
ATOM 1584 O O . ARG A 1 188 ? -37.914 12.889 43.699 1.00 92.62 188 ARG A O 1
ATOM 1591 N N . ASP A 1 189 ? -35.685 13.189 43.886 1.00 91.19 189 ASP A N 1
ATOM 1592 C CA . ASP A 1 189 ? -35.684 13.457 45.325 1.00 91.19 189 ASP A CA 1
ATOM 1593 C C . ASP A 1 189 ? -36.468 14.738 45.650 1.00 91.19 189 ASP A C 1
ATOM 1595 O O . ASP A 1 189 ? -37.272 14.748 46.583 1.00 91.19 189 ASP A O 1
ATOM 1599 N N . GLU A 1 190 ? -36.333 15.778 44.823 1.00 92.50 190 GLU A N 1
ATOM 1600 C CA . GLU A 1 190 ? -37.110 17.019 44.926 1.00 92.50 190 GLU A CA 1
ATOM 1601 C C . GLU A 1 190 ? -38.615 16.793 44.727 1.00 92.50 190 GLU A C 1
ATOM 1603 O O . GLU A 1 190 ? -39.418 17.279 45.525 1.00 92.50 190 GLU A O 1
ATOM 1608 N N . ILE A 1 191 ? -39.023 16.037 43.701 1.00 89.69 191 ILE A N 1
ATOM 1609 C CA . ILE A 1 191 ? -40.443 15.742 43.463 1.00 89.69 191 ILE A CA 1
ATOM 1610 C C . ILE A 1 191 ? -41.035 14.924 44.600 1.00 89.69 191 ILE A C 1
ATOM 1612 O O . ILE A 1 191 ? -42.122 15.249 45.074 1.00 89.69 191 ILE A O 1
ATOM 1616 N N . VAL A 1 192 ? -40.341 13.875 45.042 1.00 89.56 192 VAL A N 1
ATOM 1617 C CA . VAL A 1 192 ? -40.823 13.033 46.142 1.00 89.56 192 VAL A CA 1
ATOM 1618 C C . VAL A 1 192 ? -41.013 13.880 47.400 1.00 89.56 192 VAL A C 1
ATOM 1620 O O . VAL A 1 192 ? -42.079 13.807 48.012 1.00 89.56 192 VAL A O 1
ATOM 1623 N N . PHE A 1 193 ? -40.048 14.746 47.722 1.00 91.31 193 PHE A N 1
ATOM 1624 C CA . PHE A 1 193 ? -40.142 15.676 48.846 1.00 91.31 193 PHE A CA 1
ATOM 1625 C C . PHE A 1 193 ? -41.329 16.645 48.718 1.00 91.31 193 PHE A C 1
ATOM 1627 O O . PHE A 1 193 ? -42.105 16.807 49.661 1.00 91.31 193 PHE A O 1
ATOM 1634 N N . LEU A 1 194 ? -41.504 17.282 47.554 1.00 90.88 194 LEU A N 1
ATOM 1635 C CA . LEU A 1 194 ? -42.615 18.209 47.316 1.00 90.88 194 LEU A CA 1
ATOM 1636 C C . LEU A 1 194 ? -43.971 17.505 47.419 1.00 90.88 194 LEU A C 1
ATOM 1638 O O . LEU A 1 194 ? -44.888 18.031 48.046 1.00 90.88 194 LEU A O 1
ATOM 1642 N N . MET A 1 195 ? -44.098 16.304 46.856 1.00 88.88 195 MET A N 1
ATOM 1643 C CA . MET A 1 195 ? -45.332 15.527 46.938 1.00 88.88 195 MET A CA 1
ATOM 1644 C C . MET A 1 195 ? -45.677 15.156 48.383 1.00 88.88 195 MET A C 1
ATOM 1646 O O . MET A 1 195 ? -46.822 15.320 48.791 1.00 88.88 195 MET A O 1
ATOM 1650 N N . GLU A 1 196 ? -44.704 14.692 49.170 1.00 88.75 196 GLU A N 1
ATOM 1651 C CA . GLU A 1 196 ? -44.905 14.377 50.592 1.00 88.75 196 GLU A CA 1
ATOM 1652 C C . GLU A 1 196 ? -45.295 15.610 51.416 1.00 88.75 196 GLU A C 1
ATOM 1654 O O . GLU A 1 196 ? -46.100 15.514 52.344 1.00 88.75 196 GLU A O 1
ATOM 1659 N N . ARG A 1 197 ? -44.741 16.779 51.076 1.00 90.19 197 ARG A N 1
ATOM 1660 C CA . ARG A 1 197 ? -45.025 18.035 51.774 1.00 90.19 197 ARG A CA 1
ATOM 1661 C C . ARG A 1 197 ? -46.431 18.562 51.490 1.00 90.19 197 ARG A C 1
ATOM 1663 O O . ARG A 1 197 ? -47.095 19.015 52.423 1.00 90.19 197 ARG A O 1
ATOM 1670 N N . GLU A 1 198 ? -46.853 18.539 50.226 1.00 90.12 198 GLU A N 1
ATOM 1671 C CA . GLU A 1 198 ? -48.101 19.163 49.761 1.00 90.12 198 GLU A CA 1
ATOM 1672 C C . GLU A 1 198 ? -49.319 18.218 49.826 1.00 90.12 198 GLU A C 1
ATOM 1674 O O . GLU A 1 198 ? -50.446 18.686 49.961 1.00 90.12 198 GLU A O 1
ATOM 1679 N N . LEU A 1 199 ? -49.124 16.893 49.767 1.00 88.50 199 LEU A N 1
ATOM 1680 C CA . LEU A 1 199 ? -50.202 15.888 49.708 1.00 88.50 199 LEU A CA 1
ATOM 1681 C C . LEU A 1 199 ? -50.226 14.985 50.953 1.00 88.50 199 LEU A C 1
ATOM 1683 O O . LEU A 1 199 ? -50.217 13.759 50.845 1.00 88.50 199 LEU A O 1
ATOM 1687 N N . LYS A 1 200 ? -50.257 15.595 52.144 1.00 76.12 200 LYS A N 1
ATOM 1688 C CA . LYS A 1 200 ? -50.064 14.919 53.445 1.00 76.12 200 LYS A CA 1
ATOM 1689 C C . LYS A 1 200 ? -51.017 13.749 53.745 1.00 76.12 200 LYS A C 1
ATOM 1691 O O . LYS A 1 200 ? -50.638 12.873 54.515 1.00 76.12 200 LYS A O 1
ATOM 1696 N N . ASP A 1 201 ? -52.187 13.700 53.107 1.00 82.25 201 ASP A N 1
ATOM 1697 C CA . ASP A 1 201 ? -53.232 12.690 53.356 1.00 82.25 201 ASP A CA 1
ATOM 1698 C C . ASP A 1 201 ? -53.496 11.752 52.158 1.00 82.25 201 ASP A C 1
ATOM 1700 O O . ASP A 1 201 ? -54.482 11.014 52.138 1.00 82.25 201 ASP A O 1
ATOM 1704 N N . VAL A 1 202 ? -52.630 11.766 51.136 1.00 84.75 202 VAL A N 1
ATOM 1705 C CA . VAL A 1 202 ? -52.761 10.912 49.943 1.00 84.75 202 VAL A CA 1
ATOM 1706 C C . VAL A 1 202 ? -51.767 9.753 50.009 1.00 84.75 202 VAL A C 1
ATOM 1708 O O . VAL A 1 202 ? -50.585 9.942 50.284 1.00 84.75 202 VAL A O 1
ATOM 1711 N N . ASP A 1 203 ? -52.213 8.534 49.693 1.00 87.19 203 ASP A N 1
ATOM 1712 C CA . ASP A 1 203 ? -51.308 7.392 49.528 1.00 87.19 203 ASP A CA 1
ATOM 1713 C C . ASP A 1 203 ? -50.488 7.526 48.234 1.00 87.19 203 ASP A C 1
ATOM 1715 O O . ASP A 1 203 ? -50.952 7.229 47.131 1.00 87.19 203 ASP A O 1
ATOM 1719 N N . LEU A 1 204 ? -49.241 7.973 48.379 1.00 89.19 204 LEU A N 1
ATOM 1720 C CA . LEU A 1 204 ? -48.326 8.218 47.265 1.00 89.19 204 LEU A CA 1
ATOM 1721 C C . LEU A 1 204 ? -47.543 6.978 46.808 1.00 89.19 204 LEU A C 1
ATOM 1723 O O . LEU A 1 204 ? -46.729 7.096 45.890 1.00 89.19 204 LEU A O 1
ATOM 1727 N N . ARG A 1 205 ? -47.748 5.798 47.417 1.00 88.62 205 ARG A N 1
ATOM 1728 C CA . ARG A 1 205 ? -46.912 4.604 47.172 1.00 88.62 205 ARG A CA 1
ATOM 1729 C C . ARG A 1 205 ? -46.791 4.254 45.690 1.00 88.62 205 ARG A C 1
ATOM 1731 O O . ARG A 1 205 ? -45.684 4.208 45.171 1.00 88.62 205 ARG A O 1
ATOM 1738 N N . LYS A 1 206 ? -47.919 4.146 44.978 1.00 88.19 206 LYS A N 1
ATOM 1739 C CA . LYS A 1 206 ? -47.927 3.809 43.541 1.00 88.19 206 LYS A CA 1
ATOM 1740 C C . LYS A 1 206 ? -47.149 4.807 42.681 1.00 88.19 206 LYS A C 1
ATOM 1742 O O . LYS A 1 206 ? -46.509 4.405 41.716 1.00 88.19 206 LYS A O 1
ATOM 1747 N N . ILE A 1 207 ? -47.211 6.101 43.001 1.00 86.06 207 ILE A N 1
ATOM 1748 C CA . ILE A 1 207 ? -46.509 7.127 42.218 1.00 86.06 207 ILE A CA 1
ATOM 1749 C C . ILE A 1 207 ? -45.008 7.060 42.503 1.00 86.06 207 ILE A C 1
ATOM 1751 O O . ILE A 1 207 ? -44.212 7.074 41.565 1.00 86.06 207 ILE A O 1
ATOM 1755 N N . LYS A 1 208 ? -44.617 6.907 43.775 1.00 88.94 208 LYS A N 1
ATOM 1756 C CA . LYS A 1 208 ? -43.214 6.690 44.148 1.00 88.94 208 LYS A CA 1
ATOM 1757 C C . LYS A 1 208 ? -42.654 5.450 43.457 1.00 88.94 208 LYS A C 1
ATOM 1759 O O . LYS A 1 208 ? -41.597 5.549 42.845 1.00 88.94 208 LYS A O 1
ATOM 1764 N N . ASP A 1 209 ? -43.382 4.337 43.456 1.00 89.94 209 ASP A N 1
ATOM 1765 C CA . ASP A 1 209 ? -42.960 3.102 42.786 1.00 89.94 209 ASP A CA 1
ATOM 1766 C C . ASP A 1 209 ? -42.702 3.316 41.285 1.00 89.94 209 ASP A C 1
ATOM 1768 O O . ASP A 1 209 ? -41.704 2.831 40.753 1.00 89.94 209 ASP A O 1
ATOM 1772 N N . ILE A 1 210 ? -43.545 4.095 40.593 1.00 88.62 210 ILE A N 1
ATOM 1773 C CA . ILE A 1 210 ? -43.348 4.436 39.173 1.00 88.62 210 ILE A CA 1
ATOM 1774 C C . ILE A 1 210 ? -42.093 5.296 38.974 1.00 88.62 210 ILE A C 1
ATOM 1776 O O . ILE A 1 210 ? -41.307 5.042 38.052 1.00 88.62 210 ILE A O 1
ATOM 1780 N N . ILE A 1 211 ? -41.898 6.310 39.822 1.00 87.75 211 ILE A N 1
ATOM 1781 C CA . ILE A 1 211 ? -40.751 7.221 39.746 1.00 87.75 211 ILE A CA 1
ATOM 1782 C C . ILE A 1 211 ? -39.450 6.449 40.022 1.00 87.75 211 ILE A C 1
ATOM 1784 O O . ILE A 1 211 ? -38.533 6.472 39.197 1.00 87.75 211 ILE A O 1
ATOM 1788 N N . TYR A 1 212 ? -39.376 5.713 41.135 1.00 90.19 212 TYR A N 1
ATOM 1789 C CA . TYR A 1 212 ? -38.214 4.895 41.488 1.00 90.19 212 TYR A CA 1
ATOM 1790 C C . TYR A 1 212 ? -37.978 3.780 40.467 1.00 90.19 212 TYR A C 1
ATOM 1792 O O . TYR A 1 212 ? -36.837 3.552 40.074 1.00 90.19 212 TYR A O 1
ATOM 1800 N N . GLY A 1 213 ? -39.028 3.122 39.972 1.00 89.06 213 GLY A N 1
ATOM 1801 C CA . GLY A 1 213 ? -38.914 2.094 38.937 1.00 89.06 213 GLY A CA 1
ATOM 1802 C C . GLY A 1 213 ? -38.367 2.638 37.615 1.00 89.06 213 GLY A C 1
ATOM 1803 O O . GLY A 1 213 ? -37.578 1.976 36.941 1.00 89.06 213 GLY A O 1
ATOM 1804 N N . SER A 1 214 ? -38.731 3.865 37.240 1.00 86.31 214 SER A N 1
ATOM 1805 C CA . SER A 1 214 ? -38.194 4.518 36.040 1.00 86.31 214 SER A CA 1
ATOM 1806 C C . SER A 1 214 ? -36.737 4.940 36.229 1.00 86.31 214 SER A C 1
ATOM 1808 O O . SER A 1 214 ? -35.914 4.640 35.367 1.00 86.31 214 SER A O 1
ATOM 1810 N N . TYR A 1 215 ? -36.389 5.530 37.378 1.00 91.38 215 TYR A N 1
ATOM 1811 C CA . TYR A 1 215 ? -34.999 5.840 37.730 1.00 91.38 215 TYR A CA 1
ATOM 1812 C C . TYR A 1 215 ? -34.109 4.586 37.725 1.00 91.38 215 TYR A C 1
ATOM 1814 O O . TYR A 1 215 ? -33.039 4.587 37.118 1.00 91.38 215 TYR A O 1
ATOM 1822 N N . THR A 1 216 ? -34.568 3.497 38.346 1.00 90.94 216 THR A N 1
ATOM 1823 C CA . THR A 1 216 ? -33.831 2.227 38.410 1.00 90.94 216 THR A CA 1
ATOM 1824 C C . THR A 1 216 ? -33.562 1.664 37.017 1.00 90.94 216 THR A C 1
ATOM 1826 O O . THR A 1 216 ? -32.439 1.246 36.748 1.00 90.94 216 THR A O 1
ATOM 1829 N N . ARG A 1 217 ? -34.539 1.714 36.098 1.00 88.81 217 ARG A N 1
ATOM 1830 C CA . ARG A 1 217 ? -34.338 1.285 34.702 1.00 88.81 217 ARG A CA 1
ATOM 1831 C C . ARG A 1 217 ? -33.250 2.096 33.996 1.00 88.81 217 ARG A C 1
ATOM 1833 O O . ARG A 1 217 ? -32.359 1.501 33.399 1.00 88.81 217 ARG A O 1
ATOM 1840 N N . TYR A 1 218 ? -33.275 3.425 34.110 1.00 87.38 218 TYR A N 1
ATOM 1841 C CA . TYR A 1 218 ? -32.225 4.276 33.535 1.00 87.38 218 TYR A CA 1
ATOM 1842 C C . TYR A 1 218 ? -30.850 4.000 34.156 1.00 87.38 218 TYR A C 1
ATOM 1844 O O . TYR A 1 218 ? -29.852 3.898 33.444 1.00 87.38 218 TYR A O 1
ATOM 1852 N N . SER A 1 219 ? -30.791 3.823 35.478 1.00 88.62 219 SER A N 1
ATOM 1853 C CA . SER A 1 219 ? -29.548 3.493 36.179 1.00 88.62 219 SER A CA 1
ATOM 1854 C C . SER A 1 219 ? -28.972 2.142 35.735 1.00 88.62 219 SER A C 1
ATOM 1856 O O . SER A 1 219 ? -27.759 2.041 35.548 1.00 88.62 219 SER A O 1
ATOM 1858 N N . MET A 1 220 ? -29.822 1.134 35.507 1.00 90.38 220 MET A N 1
ATOM 1859 C CA . MET A 1 220 ? -29.408 -0.164 34.963 1.00 90.38 220 MET A CA 1
ATOM 1860 C C . MET A 1 220 ? -28.870 -0.042 33.534 1.00 90.38 220 MET A C 1
ATOM 1862 O O . MET A 1 220 ? -27.775 -0.526 33.276 1.00 90.38 220 MET A O 1
ATOM 1866 N N . GLN A 1 221 ? -29.563 0.672 32.640 1.00 88.12 221 GLN A N 1
ATOM 1867 C CA . GLN A 1 221 ? -29.093 0.890 31.263 1.00 88.12 221 GLN A CA 1
ATOM 1868 C C . GLN A 1 221 ? -27.724 1.580 31.212 1.00 88.12 221 GLN A C 1
ATOM 1870 O O . GLN A 1 221 ? -26.863 1.203 30.419 1.00 88.12 221 GLN A O 1
ATOM 1875 N N . ARG A 1 222 ? -27.480 2.566 32.088 1.00 88.06 222 ARG A N 1
ATOM 1876 C CA . ARG A 1 222 ? -26.148 3.177 32.211 1.00 88.06 222 ARG A CA 1
ATOM 1877 C C . ARG A 1 222 ? -25.106 2.153 32.644 1.00 88.06 222 ARG A C 1
ATOM 1879 O O . ARG A 1 222 ? -24.015 2.140 32.085 1.00 88.06 222 ARG A O 1
ATOM 1886 N N . LYS A 1 223 ? -25.415 1.332 33.651 1.00 90.19 223 LYS A N 1
ATOM 1887 C CA . LYS A 1 223 ? -24.483 0.309 34.132 1.00 90.19 223 LYS A CA 1
ATOM 1888 C C . LYS A 1 223 ? -24.121 -0.671 33.014 1.00 90.19 223 LYS A C 1
ATOM 1890 O O . LYS A 1 223 ? -22.944 -0.926 32.809 1.00 90.19 223 LYS A O 1
ATOM 1895 N N . GLU A 1 224 ? -25.105 -1.131 32.245 1.00 90.81 224 GLU A N 1
ATOM 1896 C CA . GLU A 1 224 ? -24.878 -1.988 31.075 1.00 90.81 224 GLU A CA 1
ATOM 1897 C C . GLU A 1 224 ? -23.974 -1.312 30.034 1.00 90.81 224 GLU A C 1
ATOM 1899 O O . GLU A 1 224 ? -23.036 -1.931 29.537 1.00 90.81 224 GLU A O 1
ATOM 1904 N N . MET A 1 225 ? -24.202 -0.029 29.735 1.00 89.94 225 MET A N 1
ATOM 1905 C CA . MET A 1 225 ? -23.346 0.730 28.817 1.00 89.94 225 MET A CA 1
ATOM 1906 C C . MET A 1 225 ? -21.909 0.869 29.341 1.00 89.94 225 MET A C 1
ATOM 1908 O O . MET A 1 225 ? -20.965 0.739 28.562 1.00 89.94 225 MET A O 1
ATOM 1912 N N . GLN A 1 226 ? -21.729 1.084 30.647 1.00 91.00 226 GLN A N 1
ATOM 1913 C CA . GLN A 1 226 ? -20.406 1.137 31.270 1.00 91.00 226 GLN A CA 1
ATOM 1914 C C . GLN A 1 226 ? -19.698 -0.223 31.204 1.00 91.00 226 GLN A C 1
ATOM 1916 O O . GLN A 1 226 ? -18.514 -0.277 30.879 1.00 91.00 226 GLN A O 1
ATOM 1921 N N . ASP A 1 227 ? -20.417 -1.320 31.447 1.00 92.69 227 ASP A N 1
ATOM 1922 C CA . ASP A 1 227 ? -19.870 -2.676 31.341 1.00 92.69 227 ASP A CA 1
ATOM 1923 C C . ASP A 1 227 ? -19.434 -2.991 29.897 1.00 92.69 227 ASP A C 1
ATOM 1925 O O . ASP A 1 227 ? -18.401 -3.627 29.676 1.00 92.69 227 ASP A O 1
ATOM 1929 N N . VAL A 1 228 ? -20.194 -2.530 28.895 1.00 93.19 228 VAL A N 1
ATOM 1930 C CA . VAL A 1 228 ? -19.819 -2.641 27.474 1.00 93.19 228 VAL A CA 1
ATOM 1931 C C . VAL A 1 228 ? -18.587 -1.797 27.157 1.00 93.19 228 VAL A C 1
ATOM 1933 O O . VAL A 1 228 ? -17.717 -2.269 26.422 1.00 93.19 228 VAL A O 1
ATOM 1936 N N . LEU A 1 229 ? -18.491 -0.579 27.699 1.00 94.44 229 LEU A N 1
ATOM 1937 C CA . LEU A 1 229 ? -17.340 0.300 27.498 1.00 94.44 229 LEU A CA 1
ATOM 1938 C C . LEU A 1 229 ? -16.055 -0.356 28.016 1.00 94.44 229 LEU A C 1
ATOM 1940 O O . LEU A 1 229 ? -15.120 -0.519 27.237 1.00 94.44 229 LEU A O 1
ATOM 1944 N N . VAL A 1 230 ? -16.056 -0.827 29.267 1.00 94.75 230 VAL A N 1
ATOM 1945 C CA . VAL A 1 230 ? -14.895 -1.495 29.886 1.00 94.75 230 VAL A CA 1
ATOM 1946 C C . VAL A 1 230 ? -14.455 -2.706 29.060 1.00 94.75 230 VAL A C 1
ATOM 1948 O O . VAL A 1 230 ? -13.292 -2.809 28.678 1.00 94.75 230 VAL A O 1
ATOM 1951 N N . LYS A 1 231 ? -15.393 -3.585 28.682 1.00 95.38 231 LYS A N 1
ATOM 1952 C CA . LYS A 1 231 ? -15.083 -4.755 27.839 1.00 95.38 231 LYS A CA 1
ATOM 1953 C C . LYS A 1 231 ? -14.531 -4.366 26.467 1.00 95.38 231 LYS A C 1
ATOM 1955 O O . LYS A 1 231 ? -13.685 -5.068 25.918 1.00 95.38 231 LYS A O 1
ATOM 1960 N N . SER A 1 232 ? -15.029 -3.275 25.888 1.00 94.94 232 SER A N 1
ATOM 1961 C CA . SER A 1 232 ? -14.567 -2.789 24.586 1.00 94.94 232 SER A CA 1
ATOM 1962 C C . SER A 1 232 ? -13.151 -2.219 24.669 1.00 94.94 232 SER A C 1
ATOM 1964 O O . SER A 1 232 ? -12.356 -2.449 23.761 1.00 94.94 232 SER A O 1
ATOM 1966 N N . GLU A 1 233 ? -12.822 -1.507 25.749 1.00 95.69 233 GLU A N 1
ATOM 1967 C CA . GLU A 1 233 ? -11.474 -0.994 26.019 1.00 95.69 233 GLU A CA 1
ATOM 1968 C C . GLU A 1 233 ? -10.467 -2.127 26.223 1.00 95.69 233 GLU A C 1
ATOM 1970 O O . GLU A 1 233 ? -9.422 -2.132 25.574 1.00 95.69 233 GLU A O 1
ATOM 1975 N N . GLU A 1 234 ? -10.808 -3.121 27.047 1.00 95.75 234 GLU A N 1
ATOM 1976 C CA . GLU A 1 234 ? -9.990 -4.324 27.248 1.00 95.75 234 GLU A CA 1
ATOM 1977 C C . GLU A 1 234 ? -9.738 -5.058 25.924 1.00 95.75 234 GLU A C 1
ATOM 1979 O O . GLU A 1 234 ? -8.603 -5.418 25.605 1.00 95.75 234 GLU A O 1
ATOM 1984 N N . LEU A 1 235 ? -10.784 -5.236 25.109 1.00 94.62 235 LEU A N 1
ATOM 1985 C CA . LEU A 1 235 ? -10.658 -5.857 23.793 1.00 94.62 235 LEU A CA 1
ATOM 1986 C C . LEU A 1 235 ? -9.761 -5.035 22.857 1.00 94.62 235 LEU A C 1
ATOM 1988 O O . LEU A 1 235 ? -8.935 -5.612 22.152 1.00 94.62 235 LEU A O 1
ATOM 1992 N N . LEU A 1 236 ? -9.898 -3.704 22.844 1.00 94.88 236 LEU A N 1
ATOM 1993 C CA . LEU A 1 236 ? -9.052 -2.834 22.025 1.00 94.88 236 LEU A CA 1
ATOM 1994 C C . LEU A 1 236 ? -7.579 -2.937 22.434 1.00 94.88 236 LEU A C 1
ATOM 1996 O O . LEU A 1 236 ? -6.727 -2.970 21.547 1.00 94.88 236 LEU A O 1
ATOM 2000 N N . ILE A 1 237 ? -7.276 -2.979 23.734 1.00 95.75 237 ILE A N 1
ATOM 2001 C CA . ILE A 1 237 ? -5.903 -3.143 24.237 1.00 95.75 237 ILE A CA 1
ATOM 2002 C C . ILE A 1 237 ? -5.326 -4.467 23.732 1.00 95.75 237 ILE A C 1
ATOM 2004 O O . ILE A 1 237 ? -4.315 -4.450 23.034 1.00 95.75 237 ILE A O 1
ATOM 2008 N N . ASN A 1 238 ? -6.027 -5.580 23.965 1.00 95.50 238 ASN A N 1
ATOM 2009 C CA . ASN A 1 238 ? -5.579 -6.910 23.544 1.00 95.50 238 ASN A CA 1
ATOM 2010 C C . ASN A 1 238 ? -5.347 -6.997 22.027 1.00 95.50 238 ASN A C 1
ATOM 2012 O O . ASN A 1 238 ? -4.326 -7.512 21.576 1.00 95.50 238 ASN A O 1
ATOM 2016 N N . LEU A 1 239 ? -6.278 -6.476 21.221 1.00 93.00 239 LEU A N 1
ATOM 2017 C CA . LEU A 1 239 ? -6.139 -6.478 19.762 1.00 93.00 239 LEU A CA 1
ATOM 2018 C C . LEU A 1 239 ? -5.009 -5.560 19.284 1.00 93.00 239 LEU A C 1
ATOM 2020 O O . LEU A 1 239 ? -4.351 -5.863 18.291 1.00 93.00 239 LEU A O 1
ATOM 2024 N N . SER A 1 240 ? -4.778 -4.442 19.978 1.00 94.00 240 SER A N 1
ATOM 2025 C CA . SER A 1 240 ? -3.677 -3.530 19.655 1.00 94.00 240 SER A CA 1
ATOM 2026 C C . SER A 1 240 ? -2.329 -4.183 19.936 1.00 94.00 240 SER A C 1
ATOM 2028 O O . SER A 1 240 ? -1.448 -4.121 19.087 1.00 94.00 240 SER A O 1
ATOM 2030 N N . GLU A 1 241 ? -2.183 -4.849 21.081 1.00 95.25 241 GLU A N 1
ATOM 2031 C CA . GLU A 1 241 ? -0.970 -5.591 21.436 1.00 95.25 241 GLU A CA 1
ATOM 2032 C C . GLU A 1 241 ? -0.692 -6.709 20.427 1.00 95.25 241 GLU A C 1
ATOM 2034 O O . GLU A 1 241 ? 0.398 -6.768 19.864 1.00 95.25 241 GLU A O 1
ATOM 2039 N N . GLN A 1 242 ? -1.705 -7.512 20.084 1.00 93.06 242 GLN A N 1
ATOM 2040 C CA . GLN A 1 242 ? -1.573 -8.561 19.067 1.00 93.06 242 GLN A CA 1
ATOM 2041 C C . GLN A 1 242 ? -1.143 -8.010 17.701 1.00 93.06 242 GLN A C 1
ATOM 2043 O O . GLN A 1 242 ? -0.281 -8.595 17.043 1.00 93.06 242 GLN A O 1
ATOM 2048 N N . ALA A 1 243 ? -1.723 -6.889 17.265 1.00 91.94 243 ALA A N 1
ATOM 2049 C CA . ALA A 1 243 ? -1.365 -6.269 15.995 1.00 91.94 243 ALA A CA 1
ATOM 2050 C C . ALA A 1 243 ? 0.066 -5.711 16.001 1.00 91.94 243 ALA A C 1
ATOM 2052 O O . ALA A 1 243 ? 0.783 -5.875 15.014 1.00 91.94 243 ALA A O 1
ATOM 2053 N N . GLU A 1 244 ? 0.501 -5.068 17.089 1.00 92.75 244 GLU A N 1
ATOM 2054 C CA . GLU A 1 244 ? 1.875 -4.564 17.221 1.00 92.75 244 GLU A CA 1
ATOM 2055 C C . GLU A 1 244 ? 2.898 -5.706 17.312 1.00 92.75 244 GLU A C 1
ATOM 2057 O O . GLU A 1 244 ? 3.974 -5.604 16.716 1.00 92.75 244 GLU A O 1
ATOM 2062 N N . ASP A 1 245 ? 2.561 -6.814 17.973 1.00 93.44 245 ASP A N 1
ATOM 2063 C CA . ASP A 1 245 ? 3.406 -8.009 18.042 1.00 93.44 245 ASP A CA 1
ATOM 2064 C C . ASP A 1 245 ? 3.573 -8.648 16.660 1.00 93.44 245 ASP A C 1
ATOM 2066 O O . ASP A 1 245 ? 4.696 -8.870 16.198 1.00 93.44 245 ASP A O 1
ATOM 2070 N N . GLN A 1 246 ? 2.466 -8.883 15.945 1.00 91.62 246 GLN A N 1
ATOM 2071 C CA . GLN A 1 246 ? 2.506 -9.399 14.574 1.00 91.62 246 GLN A CA 1
ATOM 2072 C C . GLN A 1 246 ? 3.281 -8.467 13.640 1.00 91.62 246 GLN A C 1
ATOM 2074 O O . GLN A 1 246 ? 4.078 -8.930 12.815 1.00 91.62 246 GLN A O 1
ATOM 2079 N N . PHE A 1 247 ? 3.083 -7.156 13.790 1.00 91.00 247 PHE A N 1
ATOM 2080 C CA . PHE A 1 247 ? 3.792 -6.147 13.014 1.00 91.00 247 PHE A CA 1
ATOM 2081 C C . PHE A 1 247 ? 5.288 -6.214 13.289 1.00 91.00 247 PHE A C 1
ATOM 2083 O O . PHE A 1 247 ? 6.075 -6.275 12.350 1.00 91.00 247 PHE A O 1
ATOM 2090 N N . SER A 1 248 ? 5.686 -6.293 14.556 1.00 90.19 248 SER A N 1
ATOM 2091 C CA . SER A 1 248 ? 7.086 -6.393 14.971 1.00 90.19 248 SER A CA 1
ATOM 2092 C C . SER A 1 248 ? 7.757 -7.664 14.443 1.00 90.19 248 SER A C 1
ATOM 2094 O O . SER A 1 248 ? 8.884 -7.601 13.946 1.00 90.19 248 SER A O 1
ATOM 2096 N N . ILE A 1 249 ? 7.054 -8.804 14.463 1.00 90.62 249 ILE A N 1
ATOM 2097 C CA . ILE A 1 249 ? 7.542 -10.071 13.897 1.00 90.62 249 ILE A CA 1
ATOM 2098 C C . ILE A 1 249 ? 7.802 -9.914 12.396 1.00 90.62 249 ILE A C 1
ATOM 2100 O O . ILE A 1 249 ? 8.934 -10.111 11.950 1.00 90.62 249 ILE A O 1
ATOM 2104 N N . LYS A 1 250 ? 6.798 -9.485 11.620 1.00 89.69 250 LYS A N 1
ATOM 2105 C CA . LYS A 1 250 ? 6.939 -9.263 10.168 1.00 89.69 250 LYS A CA 1
ATOM 2106 C C . LYS A 1 250 ? 8.007 -8.222 9.849 1.00 89.69 250 LYS A C 1
ATOM 2108 O O . LYS A 1 250 ? 8.783 -8.375 8.905 1.00 89.69 250 LYS A O 1
ATOM 2113 N N . MET A 1 251 ? 8.107 -7.191 10.678 1.00 89.00 251 MET A N 1
ATOM 2114 C CA . MET A 1 251 ? 9.116 -6.160 10.526 1.00 89.00 251 MET A CA 1
ATOM 2115 C C . MET A 1 251 ? 10.528 -6.652 10.773 1.00 89.00 251 MET A C 1
ATOM 2117 O O . MET A 1 251 ? 11.439 -6.209 10.073 1.00 89.00 251 MET A O 1
ATOM 2121 N N . SER A 1 252 ? 10.740 -7.578 11.700 1.00 88.94 252 SER A N 1
ATOM 2122 C CA . SER A 1 252 ? 12.066 -8.156 11.923 1.00 88.94 252 SER A CA 1
ATOM 2123 C C . SER A 1 252 ? 12.594 -8.883 10.672 1.00 88.94 252 SER A C 1
ATOM 2125 O O . SER A 1 252 ? 13.768 -8.732 10.316 1.00 88.94 252 SER A O 1
ATOM 2127 N N . GLU A 1 253 ? 11.710 -9.559 9.924 1.00 85.94 253 GLU A N 1
ATOM 2128 C CA . GLU A 1 253 ? 12.026 -10.270 8.672 1.00 85.94 253 GLU A CA 1
ATOM 2129 C C . GLU A 1 253 ? 12.428 -9.322 7.526 1.00 85.94 253 GLU A C 1
ATOM 2131 O O . GLU A 1 253 ? 13.220 -9.682 6.644 1.00 85.94 253 GLU A O 1
ATOM 2136 N N . ILE A 1 254 ? 11.878 -8.106 7.533 1.00 90.69 254 ILE A N 1
ATOM 2137 C CA . ILE A 1 254 ? 12.170 -7.031 6.574 1.00 90.69 254 ILE A CA 1
ATOM 2138 C C . ILE A 1 254 ? 13.433 -6.266 6.990 1.00 90.69 254 ILE A C 1
ATOM 2140 O O . ILE A 1 254 ? 14.282 -5.955 6.152 1.00 90.69 254 ILE A O 1
ATOM 2144 N N . SER A 1 255 ? 13.586 -6.001 8.289 1.00 91.44 255 SER A N 1
ATOM 2145 C CA . SER A 1 255 ? 14.633 -5.143 8.851 1.00 91.44 255 SER A CA 1
ATOM 2146 C C . SER A 1 255 ? 16.029 -5.668 8.557 1.00 91.44 255 SER A C 1
ATOM 2148 O O . SER A 1 255 ? 16.898 -4.896 8.162 1.00 91.44 255 SER A O 1
ATOM 2150 N N . SER A 1 256 ? 16.248 -6.981 8.671 1.00 89.81 256 SER A N 1
ATOM 2151 C CA . SER A 1 256 ? 17.554 -7.574 8.358 1.00 89.81 256 SER A CA 1
ATOM 2152 C C . SER A 1 256 ? 17.962 -7.334 6.897 1.00 89.81 256 SER A C 1
ATOM 2154 O O . SER A 1 256 ? 19.084 -6.903 6.626 1.00 89.81 256 SER A O 1
ATOM 2156 N N . ALA A 1 257 ? 17.038 -7.543 5.951 1.00 91.69 257 ALA A N 1
ATOM 2157 C CA . ALA A 1 257 ? 17.293 -7.311 4.531 1.00 91.69 257 ALA A CA 1
ATOM 2158 C C . ALA A 1 257 ? 17.531 -5.822 4.240 1.00 91.69 257 ALA A C 1
ATOM 2160 O O . ALA A 1 257 ? 18.483 -5.470 3.548 1.00 91.69 257 ALA A O 1
ATOM 2161 N N . PHE A 1 258 ? 16.707 -4.951 4.818 1.00 94.50 258 PHE A N 1
ATOM 2162 C CA . PHE A 1 258 ? 16.820 -3.503 4.684 1.00 94.50 258 PHE A CA 1
ATOM 2163 C C . PHE A 1 258 ? 18.158 -2.957 5.207 1.00 94.50 258 PHE A C 1
ATOM 2165 O O . PHE A 1 258 ? 18.865 -2.254 4.482 1.00 94.50 258 PHE A O 1
ATOM 2172 N N . LEU A 1 259 ? 18.546 -3.321 6.433 1.00 92.50 259 LEU A N 1
ATOM 2173 C CA . LEU A 1 259 ? 19.800 -2.876 7.045 1.00 92.50 259 LEU A CA 1
ATOM 2174 C C . LEU A 1 259 ? 21.021 -3.399 6.284 1.00 92.50 259 LEU A C 1
ATOM 2176 O O . LEU A 1 259 ? 22.003 -2.673 6.132 1.00 92.50 259 LEU A O 1
ATOM 2180 N N . LYS A 1 260 ? 20.949 -4.625 5.753 1.00 92.50 260 LYS A N 1
ATOM 2181 C CA . LYS A 1 260 ? 21.999 -5.172 4.890 1.00 92.50 260 LYS A CA 1
ATOM 2182 C C . LYS A 1 260 ? 22.187 -4.327 3.627 1.00 92.50 260 LYS A C 1
ATOM 2184 O O . LYS A 1 260 ? 23.314 -3.954 3.323 1.00 92.50 260 LYS A O 1
ATOM 2189 N N . LEU A 1 261 ? 21.103 -3.976 2.929 1.00 93.44 261 LEU A N 1
ATOM 2190 C CA . LEU A 1 261 ? 21.188 -3.151 1.717 1.00 93.44 261 LEU A CA 1
ATOM 2191 C C . LEU A 1 261 ? 21.759 -1.754 2.001 1.00 93.44 261 LEU A C 1
ATOM 2193 O O . LEU A 1 261 ? 22.555 -1.248 1.211 1.00 93.44 261 LEU A O 1
ATOM 2197 N N . LEU A 1 262 ? 21.402 -1.150 3.139 1.00 92.44 262 LEU A N 1
ATOM 2198 C CA . LEU A 1 262 ? 21.983 0.122 3.578 1.00 92.44 262 LEU A CA 1
ATOM 2199 C C . LEU A 1 262 ? 23.486 0.015 3.855 1.00 92.44 262 LEU A C 1
ATOM 2201 O O . LEU A 1 262 ? 24.252 0.887 3.440 1.00 92.44 262 LEU A O 1
ATOM 2205 N N . ALA A 1 263 ? 23.920 -1.059 4.515 1.00 91.50 263 ALA A N 1
ATOM 2206 C CA . ALA A 1 263 ? 25.334 -1.307 4.763 1.00 91.50 263 ALA A CA 1
ATOM 2207 C C . ALA A 1 263 ? 26.112 -1.505 3.449 1.00 91.50 263 ALA A C 1
ATOM 2209 O O . ALA A 1 263 ? 27.190 -0.931 3.288 1.00 91.50 263 ALA A O 1
ATOM 2210 N N . ASP A 1 264 ? 25.541 -2.227 2.478 1.00 91.31 264 ASP A N 1
ATOM 2211 C CA . ASP A 1 264 ? 26.164 -2.481 1.171 1.00 91.31 264 ASP A CA 1
ATOM 2212 C C . ASP A 1 264 ? 26.455 -1.171 0.406 1.00 91.31 264 ASP A C 1
ATOM 2214 O O . ASP A 1 264 ? 27.495 -1.024 -0.256 1.00 91.31 264 ASP A O 1
ATOM 2218 N N . VAL A 1 265 ? 25.583 -0.164 0.538 1.00 90.94 265 VAL A N 1
ATOM 2219 C CA . VAL A 1 265 ? 25.807 1.171 -0.046 1.00 90.94 265 VAL A CA 1
ATOM 2220 C C . VAL A 1 265 ? 26.654 2.106 0.816 1.00 90.94 265 VAL A C 1
ATOM 2222 O O . VAL A 1 265 ? 27.147 3.098 0.287 1.00 90.94 265 VAL A O 1
ATOM 2225 N N . GLY A 1 266 ? 26.928 1.758 2.075 1.00 88.44 266 GLY A N 1
ATOM 2226 C CA . GLY A 1 266 ? 27.758 2.546 2.992 1.00 88.44 266 GLY A CA 1
ATOM 2227 C C . GLY A 1 266 ? 26.987 3.567 3.837 1.00 88.44 266 GLY A C 1
ATOM 2228 O O . GLY A 1 266 ? 27.586 4.525 4.320 1.00 88.44 266 GLY A O 1
ATOM 2229 N N . VAL A 1 267 ? 25.675 3.387 4.025 1.00 85.69 267 VAL A N 1
ATOM 2230 C CA . VAL A 1 267 ? 24.865 4.218 4.932 1.00 85.69 267 VAL A CA 1
ATOM 2231 C C . VAL A 1 267 ? 24.931 3.647 6.351 1.00 85.69 267 VAL A C 1
ATOM 2233 O O . VAL A 1 267 ? 24.812 2.439 6.550 1.00 85.69 267 VAL A O 1
ATOM 2236 N N . SER A 1 268 ? 25.126 4.513 7.352 1.00 75.06 268 SER A N 1
ATOM 2237 C CA . SER A 1 268 ? 25.315 4.095 8.749 1.00 75.06 268 SER A CA 1
ATOM 2238 C C . SER A 1 268 ? 24.108 3.352 9.340 1.00 75.06 268 SER A C 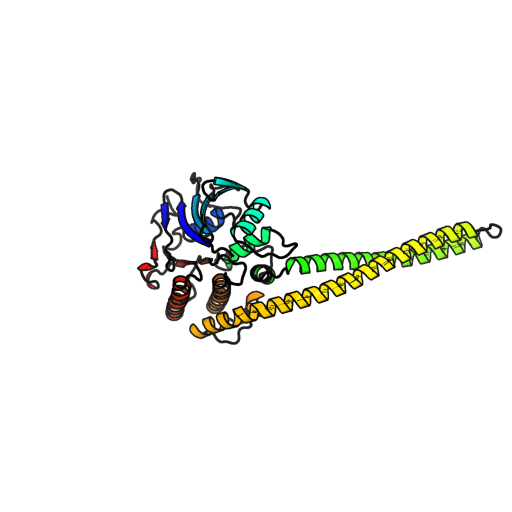1
ATOM 2240 O O . SER A 1 268 ? 22.957 3.732 9.127 1.00 75.06 268 SER A O 1
ATOM 2242 N N . SER A 1 269 ? 24.393 2.329 10.152 1.00 65.75 269 SER A N 1
ATOM 2243 C CA . SER A 1 269 ? 23.439 1.340 10.682 1.00 65.75 269 SER A CA 1
ATOM 2244 C C . SER A 1 269 ? 22.538 1.817 11.826 1.00 65.75 269 SER A C 1
ATOM 2246 O O . SER A 1 269 ? 21.681 1.059 12.269 1.00 65.75 269 SER A O 1
ATOM 2248 N N . ASN A 1 270 ? 22.696 3.050 12.316 1.00 79.94 270 ASN A N 1
ATOM 2249 C CA . ASN A 1 270 ? 21.836 3.602 13.370 1.00 79.94 270 ASN A CA 1
ATOM 2250 C C . ASN A 1 270 ? 20.526 4.128 12.763 1.00 79.94 270 ASN A C 1
ATOM 2252 O O . ASN A 1 270 ? 20.266 5.333 12.768 1.00 79.94 270 ASN A O 1
ATOM 2256 N N . ILE A 1 271 ? 19.752 3.233 12.152 1.00 85.25 271 ILE A N 1
ATOM 2257 C CA . ILE A 1 271 ? 18.437 3.519 11.578 1.00 85.25 271 ILE A CA 1
ATOM 2258 C C . ILE A 1 271 ? 17.447 2.551 12.211 1.00 85.25 271 ILE A C 1
ATOM 2260 O O . ILE A 1 271 ? 17.557 1.341 12.024 1.00 85.25 271 ILE A O 1
ATOM 2264 N N . ASP A 1 272 ? 16.472 3.096 12.934 1.00 85.88 272 ASP A N 1
ATOM 2265 C CA . ASP A 1 272 ? 15.310 2.328 13.361 1.00 85.88 272 ASP A CA 1
ATOM 2266 C C . ASP A 1 272 ? 14.341 2.208 12.180 1.00 85.88 272 ASP A C 1
ATOM 2268 O O . ASP A 1 272 ? 13.844 3.200 11.638 1.00 85.88 272 ASP A O 1
ATOM 2272 N N . VAL A 1 273 ? 14.082 0.975 11.752 1.00 85.75 273 VAL A N 1
ATOM 2273 C CA . VAL A 1 273 ? 13.162 0.689 10.647 1.00 85.75 273 VAL A CA 1
ATOM 2274 C C . VAL A 1 273 ? 11.743 1.146 10.992 1.00 85.75 273 VAL A C 1
ATOM 2276 O O . VAL A 1 273 ? 11.020 1.627 10.118 1.00 85.75 273 VAL A O 1
ATOM 2279 N N . SER A 1 274 ? 11.368 1.096 12.271 1.00 83.19 274 SER A N 1
ATOM 2280 C CA . SER A 1 274 ? 10.083 1.591 12.768 1.00 83.19 274 SER A CA 1
ATOM 2281 C C . SER A 1 274 ? 9.931 3.089 12.508 1.00 83.19 274 SER A C 1
ATOM 2283 O O . SER A 1 274 ? 8.874 3.541 12.062 1.00 83.19 274 SER A O 1
ATOM 2285 N N . ASP A 1 275 ? 10.994 3.871 12.710 1.00 85.62 275 ASP A N 1
ATOM 2286 C CA . ASP A 1 275 ? 10.990 5.304 12.413 1.00 85.62 275 ASP A CA 1
ATOM 2287 C C . ASP A 1 275 ? 10.831 5.567 10.916 1.00 85.62 275 ASP A C 1
ATOM 2289 O O . ASP A 1 275 ? 10.043 6.429 10.522 1.00 85.62 275 ASP A O 1
ATOM 2293 N N . VAL A 1 276 ? 11.500 4.787 10.062 1.00 86.62 276 VAL A N 1
ATOM 2294 C CA . VAL A 1 276 ? 11.360 4.902 8.600 1.00 86.62 276 VAL A CA 1
ATOM 2295 C C . VAL A 1 276 ? 9.905 4.690 8.172 1.00 86.62 276 VAL A C 1
ATOM 2297 O O . VAL A 1 276 ? 9.355 5.491 7.407 1.00 86.62 276 VAL A O 1
ATOM 2300 N N . ILE A 1 277 ? 9.246 3.663 8.708 1.00 82.38 277 ILE A N 1
ATOM 2301 C CA . ILE A 1 277 ? 7.844 3.345 8.403 1.00 82.38 277 ILE A CA 1
ATOM 2302 C C . ILE A 1 277 ? 6.892 4.419 8.908 1.00 82.38 277 ILE A C 1
ATOM 2304 O O . ILE A 1 277 ? 5.935 4.781 8.227 1.00 82.38 277 ILE A O 1
ATOM 2308 N N . ASN A 1 278 ? 7.181 4.992 10.069 1.00 79.50 278 ASN A N 1
ATOM 2309 C CA . ASN A 1 278 ? 6.410 6.110 10.594 1.00 79.50 278 ASN A CA 1
ATOM 2310 C C . ASN A 1 278 ? 6.720 7.440 9.878 1.00 79.50 278 ASN A C 1
ATOM 2312 O O . ASN A 1 278 ? 6.155 8.473 10.234 1.00 79.50 278 ASN A O 1
ATOM 2316 N N . GLY A 1 279 ? 7.607 7.436 8.873 1.00 77.56 279 GLY A N 1
ATOM 2317 C CA . GLY A 1 279 ? 8.018 8.627 8.125 1.00 77.56 279 GLY A CA 1
ATOM 2318 C C . GLY A 1 279 ? 8.930 9.567 8.920 1.00 77.56 279 GLY A C 1
ATOM 2319 O O . GLY A 1 279 ? 9.105 10.725 8.547 1.00 77.56 279 GLY A O 1
ATOM 2320 N N . ARG A 1 280 ? 9.518 9.088 10.018 1.00 80.19 280 ARG A N 1
ATOM 2321 C CA . ARG A 1 280 ? 10.317 9.852 10.983 1.00 80.19 280 ARG A CA 1
ATOM 2322 C C . ARG A 1 280 ? 11.816 9.697 10.734 1.00 80.19 280 ARG A C 1
ATOM 2324 O O . ARG A 1 280 ? 12.579 9.370 11.629 1.00 80.19 280 ARG A O 1
ATOM 2331 N N . VAL A 1 281 ? 12.269 9.982 9.515 1.00 83.19 281 VAL A N 1
ATOM 2332 C CA . VAL A 1 281 ? 13.710 9.994 9.204 1.00 83.19 281 VAL A CA 1
ATOM 2333 C C . VAL A 1 281 ? 14.265 11.403 9.440 1.00 83.19 281 VAL A C 1
ATOM 2335 O O . VAL A 1 281 ? 14.298 12.245 8.535 1.00 83.19 281 VAL A O 1
ATOM 2338 N N . SER A 1 282 ? 14.638 11.698 10.687 1.00 80.25 282 SER A N 1
ATOM 2339 C CA . SER A 1 282 ? 15.206 12.989 11.107 1.00 80.25 282 SER A CA 1
ATOM 2340 C C . SER A 1 282 ? 16.745 12.977 11.071 1.00 80.25 282 SER A C 1
ATOM 2342 O O . SER A 1 282 ? 17.370 11.923 11.011 1.00 80.25 282 SER A O 1
ATOM 2344 N N . GLY A 1 283 ? 17.375 14.159 11.015 1.00 82.81 283 GLY A N 1
ATOM 2345 C CA . GLY A 1 283 ? 18.841 14.294 11.118 1.00 82.81 283 GLY A CA 1
ATOM 2346 C C . GLY A 1 283 ? 19.681 13.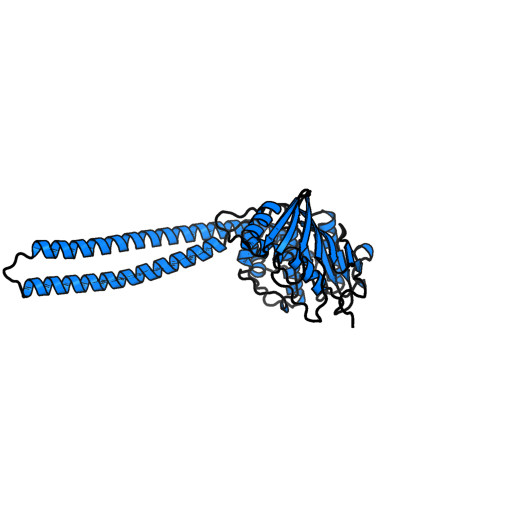775 9.938 1.00 82.81 283 GLY A C 1
ATOM 2347 O O . GLY A 1 283 ? 20.899 13.707 10.058 1.00 82.81 283 GLY A O 1
ATOM 2348 N N . ARG A 1 284 ? 19.061 13.412 8.807 1.00 86.25 284 ARG A N 1
ATOM 2349 C CA . ARG A 1 284 ? 19.730 12.893 7.596 1.00 86.25 284 ARG A CA 1
ATOM 2350 C C . ARG A 1 284 ? 19.674 13.878 6.429 1.00 86.25 284 ARG A C 1
ATOM 2352 O O . ARG A 1 284 ? 18.753 14.698 6.360 1.00 86.25 284 ARG A O 1
ATOM 2359 N N . SER A 1 285 ? 20.614 13.770 5.493 1.00 88.06 285 SER A N 1
ATOM 2360 C CA . SER A 1 285 ? 20.583 14.529 4.233 1.00 88.06 285 SER A CA 1
ATOM 2361 C C . SER A 1 285 ? 19.413 14.096 3.335 1.00 88.06 285 SER A C 1
ATOM 2363 O O . SER A 1 285 ? 18.880 12.995 3.482 1.00 88.06 285 SER A O 1
ATOM 2365 N N . SER A 1 286 ? 19.003 14.936 2.376 1.00 84.94 286 SER A N 1
ATOM 2366 C CA . SER A 1 286 ? 17.925 14.582 1.435 1.00 84.94 286 SER A CA 1
ATOM 2367 C C . SER A 1 286 ? 18.243 13.316 0.629 1.00 84.94 286 SER A C 1
ATOM 2369 O O . SER A 1 286 ? 17.362 12.478 0.459 1.00 84.94 286 SER A O 1
ATOM 2371 N N . GLY A 1 287 ? 19.500 13.139 0.202 1.00 86.12 287 GLY A N 1
ATOM 2372 C CA . GLY A 1 287 ? 19.939 11.944 -0.526 1.00 86.12 287 GLY A CA 1
ATOM 2373 C C . GLY A 1 287 ? 19.898 10.673 0.324 1.00 86.12 287 GLY A C 1
ATOM 2374 O O . GLY A 1 287 ? 19.390 9.652 -0.131 1.00 86.12 287 GLY A O 1
ATOM 2375 N N . GLU A 1 288 ? 20.330 10.737 1.589 1.00 88.69 288 GLU A N 1
ATOM 2376 C CA . GLU A 1 288 ? 20.195 9.605 2.517 1.00 88.69 288 GLU A CA 1
ATOM 2377 C C . GLU A 1 288 ? 18.730 9.264 2.789 1.00 88.69 288 GLU A C 1
ATOM 2379 O O . GLU A 1 288 ? 18.369 8.092 2.774 1.00 88.69 288 GLU A O 1
ATOM 2384 N N . LYS A 1 289 ? 17.864 10.262 3.017 1.00 88.31 289 LYS A N 1
ATOM 2385 C CA . LYS A 1 289 ? 16.425 10.020 3.214 1.00 88.31 289 LYS A CA 1
ATOM 2386 C C . LYS A 1 289 ? 15.801 9.359 1.993 1.00 88.31 289 LYS A C 1
ATOM 2388 O O . LYS A 1 289 ? 14.992 8.446 2.146 1.00 88.31 289 LYS A O 1
ATOM 2393 N N . GLU A 1 290 ? 16.171 9.808 0.796 1.00 88.00 290 GLU A N 1
ATOM 2394 C CA . GLU A 1 290 ? 15.703 9.219 -0.454 1.00 88.00 290 GLU A CA 1
ATOM 2395 C C . GLU A 1 290 ? 16.144 7.756 -0.566 1.00 88.00 290 GLU A C 1
ATOM 2397 O O . GLU A 1 290 ? 15.310 6.891 -0.828 1.00 88.00 290 GLU A O 1
ATOM 2402 N N . LEU A 1 291 ? 17.412 7.467 -0.269 1.00 90.50 291 LEU A N 1
ATOM 2403 C CA . LEU A 1 291 ? 17.994 6.124 -0.303 1.00 90.50 291 LEU A CA 1
ATOM 2404 C C . LEU A 1 291 ? 17.372 5.178 0.736 1.00 90.50 291 LEU A C 1
ATOM 2406 O O . LEU A 1 291 ? 16.994 4.056 0.409 1.00 90.50 291 LEU A O 1
ATOM 2410 N N . ILE A 1 292 ? 17.193 5.653 1.971 1.00 91.81 292 ILE A N 1
ATOM 2411 C CA . ILE A 1 292 ? 16.502 4.948 3.061 1.00 91.81 292 ILE A CA 1
ATOM 2412 C C . ILE A 1 292 ? 15.077 4.600 2.641 1.00 91.81 292 ILE A C 1
ATOM 2414 O O . ILE A 1 292 ? 14.661 3.445 2.710 1.00 91.81 292 ILE A O 1
ATOM 2418 N N . ASN A 1 293 ? 14.331 5.591 2.157 1.00 89.69 293 ASN A N 1
ATOM 2419 C CA . ASN A 1 293 ? 12.972 5.360 1.701 1.00 89.69 293 ASN A CA 1
ATOM 2420 C C . ASN A 1 293 ? 12.947 4.433 0.480 1.00 89.69 293 ASN A C 1
ATOM 2422 O O . ASN A 1 293 ? 12.000 3.675 0.329 1.00 89.69 293 ASN A O 1
ATOM 2426 N N . PHE A 1 294 ? 13.933 4.510 -0.416 1.00 92.19 294 PHE A N 1
ATOM 2427 C CA . PHE A 1 294 ? 13.996 3.644 -1.590 1.00 92.19 294 PHE A CA 1
ATOM 2428 C C . PHE A 1 294 ? 14.182 2.189 -1.168 1.00 92.19 294 PHE A C 1
ATOM 2430 O O . PHE A 1 294 ? 13.467 1.321 -1.655 1.00 92.19 294 PHE A O 1
ATOM 2437 N N . PHE A 1 295 ? 15.099 1.919 -0.237 1.00 94.06 295 PHE A N 1
ATOM 2438 C CA . PHE A 1 295 ? 15.363 0.552 0.190 1.00 94.06 295 PHE A CA 1
ATOM 2439 C C . PHE A 1 295 ? 14.217 -0.078 0.961 1.00 94.06 295 PHE A C 1
ATOM 2441 O O . PHE A 1 295 ? 13.984 -1.268 0.773 1.00 94.06 295 PHE A O 1
ATOM 2448 N N . ILE A 1 296 ? 13.495 0.671 1.798 1.00 93.19 296 ILE A N 1
ATOM 2449 C CA . ILE A 1 296 ? 12.331 0.088 2.474 1.00 93.19 296 ILE A CA 1
ATOM 2450 C C . ILE A 1 296 ? 11.250 -0.287 1.452 1.00 93.19 296 ILE A C 1
ATOM 2452 O O . ILE A 1 296 ? 10.780 -1.421 1.478 1.00 93.19 296 ILE A O 1
ATOM 2456 N N . ASP A 1 297 ? 10.947 0.593 0.489 1.00 92.94 297 ASP A N 1
ATOM 2457 C CA . ASP A 1 297 ? 9.975 0.311 -0.575 1.00 92.94 297 ASP A CA 1
ATOM 2458 C C . ASP A 1 297 ? 10.448 -0.885 -1.424 1.00 92.94 297 ASP A C 1
ATOM 2460 O O . ASP A 1 297 ? 9.692 -1.820 -1.674 1.00 92.94 297 ASP A O 1
ATOM 2464 N N . PHE A 1 298 ? 11.728 -0.911 -1.805 1.00 95.62 298 PHE A N 1
ATOM 2465 C CA . PHE A 1 298 ? 12.330 -1.997 -2.580 1.00 95.62 298 PHE A CA 1
ATOM 2466 C C . PHE A 1 298 ? 12.261 -3.344 -1.858 1.00 95.62 298 PHE A C 1
ATOM 2468 O O . PHE A 1 298 ? 11.865 -4.340 -2.462 1.00 95.62 298 PHE A O 1
ATOM 2475 N N . VAL A 1 299 ? 12.611 -3.393 -0.568 1.00 95.25 299 VAL A N 1
ATOM 2476 C CA . VAL A 1 299 ? 12.545 -4.635 0.211 1.00 95.25 299 VAL A CA 1
ATOM 2477 C C . VAL A 1 299 ? 11.102 -5.106 0.326 1.00 95.25 299 VAL A C 1
ATOM 2479 O O . VAL A 1 299 ? 10.848 -6.275 0.048 1.00 95.25 299 VAL A O 1
ATOM 2482 N N . LEU A 1 300 ? 10.165 -4.217 0.668 1.00 94.12 300 LEU A N 1
ATOM 2483 C CA . LEU A 1 300 ? 8.745 -4.556 0.771 1.00 94.12 300 LEU A CA 1
ATOM 2484 C C . LEU A 1 300 ? 8.209 -5.133 -0.548 1.00 94.12 300 LEU A C 1
ATOM 2486 O O . LEU A 1 300 ? 7.613 -6.209 -0.558 1.00 94.12 300 LEU A O 1
ATOM 2490 N N . GLN A 1 301 ? 8.477 -4.467 -1.673 1.00 95.19 301 GLN A N 1
ATOM 2491 C CA . GLN A 1 301 ? 8.038 -4.937 -2.988 1.00 95.19 301 GLN A CA 1
ATOM 2492 C C . GLN A 1 301 ? 8.727 -6.251 -3.388 1.00 95.19 301 GLN A C 1
ATOM 2494 O O . GLN A 1 301 ? 8.093 -7.118 -3.973 1.00 95.19 301 GLN A O 1
ATOM 2499 N N . SER A 1 302 ? 9.987 -6.475 -3.004 1.00 94.94 302 SER A N 1
ATOM 2500 C CA . SER A 1 302 ? 10.707 -7.730 -3.290 1.00 94.94 302 SER A CA 1
ATOM 2501 C C . SER A 1 302 ? 10.241 -8.949 -2.474 1.00 94.94 302 SER A C 1
ATOM 2503 O O . SER A 1 302 ? 10.748 -10.054 -2.678 1.00 94.94 302 SER A O 1
ATOM 2505 N N . ARG A 1 303 ? 9.325 -8.744 -1.518 1.00 92.19 303 ARG A N 1
ATOM 2506 C CA . ARG A 1 303 ? 8.826 -9.742 -0.558 1.00 92.19 303 ARG A CA 1
ATOM 2507 C C . ARG A 1 303 ? 7.378 -10.163 -0.834 1.00 92.19 303 ARG A C 1
ATOM 2509 O O . ARG A 1 303 ? 6.629 -10.474 0.091 1.00 92.19 303 ARG A O 1
ATOM 2516 N N . GLY A 1 304 ? 6.981 -10.190 -2.108 1.00 87.00 304 GLY A N 1
ATOM 2517 C CA . GLY A 1 304 ? 5.656 -10.660 -2.543 1.00 87.00 304 GLY A CA 1
ATOM 2518 C C . GLY A 1 304 ? 5.371 -12.144 -2.252 1.00 87.00 304 GLY A C 1
ATOM 2519 O O . GLY A 1 304 ? 4.262 -12.615 -2.478 1.00 87.00 304 GLY A O 1
ATOM 2520 N N . ASP A 1 305 ? 6.349 -12.895 -1.740 1.00 86.94 305 ASP A N 1
ATOM 2521 C CA . ASP A 1 305 ? 6.185 -14.251 -1.209 1.00 86.94 305 ASP A CA 1
ATOM 2522 C C . ASP A 1 305 ? 5.494 -14.275 0.165 1.00 86.94 305 ASP A C 1
ATOM 2524 O O . ASP A 1 305 ? 4.806 -15.242 0.495 1.00 86.94 305 ASP A O 1
ATOM 2528 N N . ILE A 1 306 ? 5.654 -13.211 0.958 1.00 89.12 306 ILE A N 1
ATOM 2529 C CA . ILE A 1 306 ? 5.175 -13.137 2.347 1.00 89.12 306 ILE A CA 1
ATOM 2530 C C . ILE A 1 306 ? 4.336 -11.888 2.661 1.00 89.12 306 ILE A C 1
ATOM 2532 O O . ILE A 1 306 ? 3.702 -11.861 3.717 1.00 89.12 306 ILE A O 1
ATOM 2536 N N . LEU A 1 307 ? 4.326 -10.875 1.785 1.00 93.06 307 LEU A N 1
ATOM 2537 C CA . LEU A 1 307 ? 3.612 -9.599 1.943 1.00 93.06 307 LEU A CA 1
ATOM 2538 C C . LEU A 1 307 ? 2.622 -9.341 0.799 1.00 93.06 307 LEU A C 1
ATOM 2540 O O . LEU A 1 307 ? 2.961 -9.604 -0.351 1.00 93.06 307 LEU A O 1
ATOM 2544 N N . ASN A 1 308 ? 1.471 -8.728 1.104 1.00 93.69 308 ASN A N 1
ATOM 2545 C CA . ASN A 1 308 ? 0.470 -8.170 0.179 1.00 93.69 308 ASN A CA 1
ATOM 2546 C C . ASN A 1 308 ? 1.070 -7.055 -0.681 1.00 93.69 308 ASN A C 1
ATOM 2548 O O . ASN A 1 308 ? 0.785 -5.879 -0.488 1.00 93.69 308 ASN A O 1
ATOM 2552 N N . THR A 1 309 ? 1.932 -7.420 -1.623 1.00 93.75 309 THR A N 1
ATOM 2553 C CA . THR A 1 309 ? 2.550 -6.531 -2.605 1.00 93.75 309 THR A CA 1
ATOM 2554 C C . THR A 1 309 ? 2.439 -7.155 -3.985 1.00 93.75 309 THR A C 1
ATOM 2556 O O . THR A 1 309 ? 2.191 -8.351 -4.136 1.00 93.75 309 THR A O 1
ATOM 2559 N N . VAL A 1 310 ? 2.618 -6.331 -5.014 1.00 94.94 310 VAL A N 1
ATOM 2560 C CA . VAL A 1 310 ? 2.523 -6.790 -6.405 1.00 94.94 310 VAL A CA 1
ATOM 2561 C C . VAL A 1 310 ? 3.881 -7.028 -7.050 1.00 94.94 310 VAL A C 1
ATOM 2563 O O . VAL A 1 310 ? 3.937 -7.310 -8.241 1.00 94.94 310 VAL A O 1
ATOM 2566 N N . GLY A 1 311 ? 4.976 -6.927 -6.289 1.00 95.75 311 GLY A N 1
ATOM 2567 C CA . GLY A 1 311 ? 6.330 -7.148 -6.799 1.00 95.75 311 GLY A CA 1
ATOM 2568 C C . GLY A 1 311 ? 6.734 -6.203 -7.926 1.00 95.75 311 GLY A C 1
ATOM 2569 O O . GLY A 1 311 ? 7.487 -6.597 -8.813 1.00 95.75 311 GLY A O 1
ATOM 2570 N N . LEU A 1 312 ? 6.254 -4.959 -7.884 1.00 97.38 312 LEU A N 1
ATOM 2571 C CA . LEU A 1 312 ? 6.565 -3.906 -8.848 1.00 97.38 312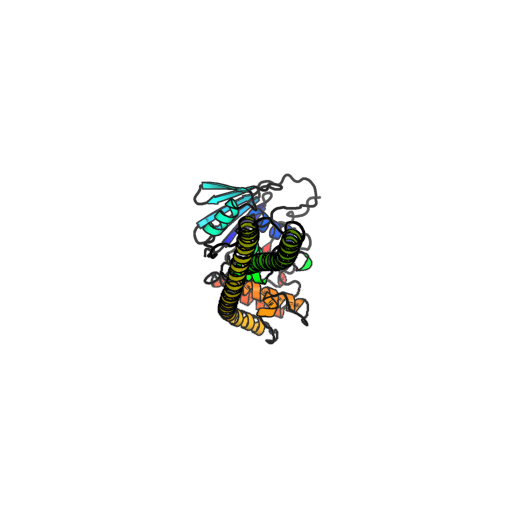 LEU A CA 1
ATOM 2572 C C . LEU A 1 312 ? 7.136 -2.693 -8.111 1.00 97.38 312 LEU A C 1
ATOM 2574 O O . LEU A 1 312 ? 6.597 -2.279 -7.082 1.00 97.38 312 LEU A O 1
ATOM 2578 N N . LEU A 1 313 ? 8.190 -2.091 -8.663 1.00 97.38 313 LEU A N 1
ATOM 2579 C CA . LEU A 1 313 ? 8.679 -0.782 -8.237 1.00 97.38 313 LEU A CA 1
ATOM 2580 C C . LEU A 1 313 ? 8.986 0.104 -9.446 1.00 97.38 313 LEU A C 1
ATOM 2582 O O . LEU A 1 313 ? 9.924 -0.145 -10.206 1.00 97.38 313 LEU A O 1
ATOM 2586 N N . VAL A 1 314 ? 8.207 1.172 -9.581 1.00 96.81 314 VAL A N 1
ATOM 2587 C CA . VAL A 1 314 ? 8.334 2.210 -10.602 1.00 96.81 314 VAL A CA 1
ATOM 2588 C C . VAL A 1 314 ? 8.809 3.502 -9.935 1.00 96.81 314 VAL A C 1
ATOM 2590 O O . VAL A 1 314 ? 8.186 3.948 -8.977 1.00 96.81 314 VAL A O 1
ATOM 2593 N N . ASN A 1 315 ? 9.892 4.123 -10.410 1.00 94.25 315 ASN A N 1
ATOM 2594 C CA . ASN A 1 315 ? 10.486 5.314 -9.784 1.00 94.25 315 ASN A CA 1
ATOM 2595 C C . ASN A 1 315 ? 10.680 6.464 -10.789 1.00 94.25 315 ASN A C 1
ATOM 2597 O O . ASN A 1 315 ? 11.525 6.344 -11.672 1.00 94.25 315 ASN A O 1
ATOM 2601 N N . ASP A 1 316 ? 9.941 7.574 -10.641 1.00 89.81 316 ASP A N 1
ATOM 2602 C CA . ASP A 1 316 ? 9.883 8.705 -11.599 1.00 89.81 316 ASP A CA 1
ATOM 2603 C C . ASP A 1 316 ? 11.166 9.569 -11.672 1.00 89.81 316 ASP A C 1
ATOM 2605 O O . ASP A 1 316 ? 11.346 10.347 -12.608 1.00 89.81 316 ASP A O 1
ATOM 2609 N N . SER A 1 317 ? 12.095 9.416 -10.723 1.00 83.75 317 SER A N 1
ATOM 2610 C CA . SER A 1 317 ? 13.321 10.231 -10.634 1.00 83.75 317 SER A CA 1
ATOM 2611 C C . SER A 1 317 ? 14.509 9.418 -10.116 1.00 83.75 317 SER A C 1
ATOM 2613 O O . SER A 1 317 ? 15.233 9.826 -9.201 1.00 83.75 317 SER A O 1
ATOM 2615 N N . PHE A 1 318 ? 14.715 8.228 -10.678 1.00 85.94 318 PHE A N 1
ATOM 2616 C CA . PHE A 1 318 ? 15.771 7.334 -10.230 1.00 85.94 318 PHE A CA 1
ATOM 2617 C C . PHE A 1 318 ? 17.168 7.908 -10.514 1.00 85.94 318 PHE A C 1
ATOM 2619 O O . PHE A 1 318 ? 17.546 8.178 -11.659 1.00 85.94 318 PHE A O 1
ATOM 2626 N N . GLY A 1 319 ? 17.964 8.038 -9.449 1.00 81.44 319 GLY A N 1
ATOM 2627 C CA . GLY A 1 319 ? 19.359 8.474 -9.521 1.00 81.44 319 GLY A CA 1
ATOM 2628 C C . GLY A 1 319 ? 19.599 9.966 -9.320 1.00 81.44 319 GLY A C 1
ATOM 2629 O O . GLY A 1 319 ? 20.753 10.358 -9.218 1.00 81.44 319 GLY A O 1
ATOM 2630 N N . THR A 1 320 ? 18.559 10.799 -9.214 1.00 81.62 320 THR A N 1
ATOM 2631 C CA . THR A 1 320 ? 18.716 12.265 -9.104 1.00 81.62 320 THR A CA 1
ATOM 2632 C C . THR A 1 320 ? 19.519 12.703 -7.874 1.00 81.62 320 THR A C 1
ATOM 2634 O O . THR A 1 320 ? 20.210 13.717 -7.918 1.00 81.62 320 THR A O 1
ATOM 2637 N N . PHE A 1 321 ? 19.460 11.935 -6.784 1.00 82.19 321 PHE A N 1
ATOM 2638 C CA . PHE A 1 321 ? 20.103 12.267 -5.507 1.00 82.19 321 PHE A CA 1
ATOM 2639 C C . PHE A 1 321 ? 21.332 11.411 -5.184 1.00 82.19 321 PHE A C 1
ATOM 2641 O O . PHE A 1 321 ? 21.857 11.498 -4.074 1.00 82.19 321 PHE A O 1
ATOM 2648 N N . PHE A 1 322 ? 21.760 10.548 -6.107 1.00 86.06 322 PHE A N 1
ATOM 2649 C CA . PHE A 1 322 ? 22.801 9.558 -5.845 1.00 86.06 322 PHE A CA 1
ATOM 2650 C C . PHE A 1 322 ? 24.072 9.906 -6.608 1.00 86.06 322 PHE A C 1
ATOM 2652 O O . PHE A 1 322 ? 24.027 10.254 -7.787 1.00 86.06 322 PHE A O 1
ATOM 2659 N N . ASP A 1 323 ? 25.214 9.791 -5.934 1.00 87.44 323 ASP A N 1
ATOM 2660 C CA . ASP A 1 323 ? 26.497 9.821 -6.622 1.00 87.44 323 ASP A CA 1
ATOM 2661 C C . ASP A 1 323 ? 26.693 8.556 -7.480 1.00 87.44 323 ASP A C 1
ATOM 2663 O O . ASP A 1 323 ? 25.941 7.580 -7.390 1.00 87.44 323 ASP A O 1
ATOM 2667 N N . TYR A 1 324 ? 27.723 8.577 -8.328 1.00 88.00 324 TYR A N 1
ATOM 2668 C CA . TYR A 1 324 ? 28.041 7.469 -9.230 1.00 88.00 324 TYR A CA 1
ATOM 2669 C C . TYR A 1 324 ? 28.242 6.136 -8.486 1.00 88.00 324 TYR A C 1
ATOM 2671 O O . TYR A 1 324 ? 27.760 5.098 -8.935 1.00 88.00 324 TYR A O 1
ATOM 2679 N N . SER A 1 325 ? 28.920 6.161 -7.334 1.00 90.44 325 SER A N 1
ATOM 2680 C CA . SER A 1 325 ? 29.253 4.962 -6.553 1.00 90.44 325 SER A CA 1
ATOM 2681 C C . SER A 1 325 ? 27.998 4.305 -5.976 1.00 90.44 325 SER A C 1
ATOM 2683 O O . SER A 1 325 ? 27.807 3.091 -6.094 1.00 90.44 325 SER A O 1
ATOM 2685 N N . ILE A 1 326 ? 27.100 5.105 -5.397 1.00 90.88 326 ILE A N 1
ATOM 2686 C CA . ILE A 1 326 ? 25.802 4.646 -4.899 1.00 90.88 326 ILE A CA 1
ATOM 2687 C C . ILE A 1 326 ? 24.955 4.130 -6.063 1.00 90.88 326 ILE A C 1
ATOM 2689 O O . ILE A 1 326 ? 24.372 3.052 -5.953 1.00 90.88 326 ILE A O 1
ATOM 2693 N N . PHE A 1 327 ? 24.918 4.850 -7.187 1.00 90.50 327 PHE A N 1
ATOM 2694 C CA . PHE A 1 327 ? 24.152 4.441 -8.363 1.00 90.50 327 PHE A CA 1
ATOM 2695 C C . PHE A 1 327 ? 24.602 3.074 -8.897 1.00 90.50 327 PHE A C 1
ATOM 2697 O O . PHE A 1 327 ? 23.768 2.202 -9.137 1.00 90.50 327 PHE A O 1
ATOM 2704 N N . GLU A 1 328 ? 25.910 2.843 -9.026 1.00 90.00 328 GLU A N 1
ATOM 2705 C CA . GLU A 1 328 ? 26.464 1.569 -9.496 1.00 90.00 328 GLU A CA 1
ATOM 2706 C C . GLU A 1 328 ? 26.101 0.407 -8.554 1.00 90.00 328 GLU A C 1
ATOM 2708 O O . GLU A 1 328 ? 25.707 -0.681 -8.989 1.00 90.00 328 GLU A O 1
ATOM 2713 N N . LYS A 1 329 ? 26.192 0.628 -7.237 1.00 93.44 329 LYS A N 1
ATOM 2714 C CA . LYS A 1 329 ? 25.774 -0.362 -6.234 1.00 93.44 329 LYS A CA 1
ATOM 2715 C C . LYS A 1 329 ? 24.275 -0.653 -6.313 1.00 93.44 329 LYS A C 1
ATOM 2717 O O . LYS A 1 329 ? 23.892 -1.822 -6.289 1.00 93.44 329 LYS A O 1
ATOM 2722 N N . LEU A 1 330 ? 23.441 0.378 -6.460 1.00 93.25 330 LEU A N 1
ATOM 2723 C CA . LEU A 1 330 ? 21.998 0.222 -6.646 1.00 93.25 330 LEU A CA 1
ATOM 2724 C C . LEU A 1 330 ? 21.678 -0.574 -7.910 1.00 93.25 330 LEU A C 1
ATOM 2726 O O . LEU A 1 330 ? 20.870 -1.495 -7.847 1.00 93.25 330 LEU A O 1
ATOM 2730 N N . GLY A 1 331 ? 22.344 -0.282 -9.030 1.00 92.44 331 GLY A N 1
ATOM 2731 C CA . GLY A 1 331 ? 22.183 -1.030 -10.277 1.00 92.44 331 GLY A CA 1
ATOM 2732 C C . GLY A 1 331 ? 22.463 -2.525 -10.101 1.00 92.44 331 GLY A C 1
ATOM 2733 O O . GLY A 1 331 ? 21.689 -3.355 -10.575 1.00 92.44 331 GLY A O 1
ATOM 2734 N N . ARG A 1 332 ? 23.509 -2.885 -9.342 1.00 93.31 332 ARG A N 1
ATOM 2735 C CA . ARG A 1 332 ? 23.812 -4.288 -9.004 1.00 93.31 332 ARG A CA 1
ATOM 2736 C C . ARG A 1 332 ? 22.746 -4.927 -8.112 1.00 93.31 332 ARG A C 1
ATOM 2738 O O . ARG A 1 332 ? 22.325 -6.045 -8.396 1.00 93.31 332 ARG A O 1
ATOM 2745 N N . ILE A 1 333 ? 22.302 -4.235 -7.061 1.00 95.62 333 ILE A N 1
ATOM 2746 C CA . ILE A 1 333 ? 21.261 -4.728 -6.139 1.00 95.62 333 ILE A CA 1
ATOM 2747 C C . ILE A 1 333 ? 19.946 -4.976 -6.889 1.00 95.62 333 ILE A C 1
ATOM 2749 O O . ILE A 1 333 ? 19.349 -6.046 -6.765 1.00 95.62 333 ILE A O 1
ATOM 2753 N N . ILE A 1 334 ? 19.515 -4.001 -7.693 1.00 96.25 334 ILE A N 1
ATOM 2754 C CA . ILE A 1 334 ? 18.296 -4.079 -8.502 1.00 96.25 334 ILE A CA 1
ATOM 2755 C C . ILE A 1 334 ? 18.423 -5.208 -9.525 1.00 96.25 334 ILE A C 1
ATOM 2757 O O . ILE A 1 334 ? 17.542 -6.060 -9.588 1.00 96.25 334 ILE A O 1
ATOM 2761 N N . GLY A 1 335 ? 19.533 -5.258 -10.269 1.00 95.19 335 GLY A N 1
ATOM 2762 C CA . GLY A 1 335 ? 19.799 -6.307 -11.253 1.00 95.19 335 GLY A CA 1
ATOM 2763 C C . GLY A 1 335 ? 19.673 -7.705 -10.656 1.00 95.19 335 GLY A C 1
ATOM 2764 O O . GLY A 1 335 ? 18.908 -8.515 -11.163 1.00 95.19 335 GLY A O 1
ATOM 2765 N N . GLN A 1 336 ? 20.313 -7.956 -9.510 1.00 95.25 336 GLN A N 1
ATOM 2766 C CA . GLN A 1 336 ? 20.230 -9.252 -8.830 1.00 95.25 336 GLN A CA 1
ATOM 2767 C C . GLN A 1 336 ? 18.815 -9.616 -8.364 1.00 95.25 336 GLN A C 1
ATOM 2769 O O . GLN A 1 336 ? 18.469 -10.797 -8.338 1.00 95.25 336 GLN A O 1
ATOM 2774 N N . ALA A 1 337 ? 18.012 -8.644 -7.927 1.00 95.50 337 ALA A N 1
ATOM 2775 C CA . ALA A 1 337 ? 16.642 -8.908 -7.492 1.00 95.50 337 ALA A CA 1
ATOM 2776 C C . ALA A 1 337 ? 15.716 -9.207 -8.678 1.00 95.50 337 ALA A C 1
ATOM 2778 O O . ALA A 1 337 ? 14.908 -10.131 -8.591 1.00 95.50 337 ALA A O 1
ATOM 2779 N N . VAL A 1 338 ? 15.874 -8.466 -9.779 1.00 96.12 338 VAL A N 1
ATOM 2780 C CA . VAL A 1 338 ? 15.119 -8.670 -11.021 1.00 96.12 338 VAL A CA 1
ATOM 2781 C C . VAL A 1 338 ? 15.498 -10.001 -11.680 1.00 96.12 338 VAL A C 1
ATOM 2783 O O . VAL A 1 338 ? 14.619 -10.778 -12.029 1.00 96.12 338 VAL A O 1
ATOM 2786 N N . GLU A 1 339 ? 16.790 -10.337 -11.762 1.00 94.38 339 GLU A N 1
ATOM 2787 C CA . GLU A 1 339 ? 17.272 -11.621 -12.308 1.00 94.38 339 GLU A CA 1
ATOM 2788 C C . GLU A 1 339 ? 16.768 -12.838 -11.518 1.00 94.38 339 GLU A C 1
ATOM 2790 O O . GLU A 1 339 ? 16.565 -13.910 -12.083 1.00 94.38 339 GLU A O 1
ATOM 2795 N N . LYS A 1 340 ? 16.552 -12.677 -10.207 1.00 94.25 340 LYS A N 1
ATOM 2796 C CA . LYS A 1 340 ? 15.961 -13.703 -9.331 1.00 94.25 340 LYS A CA 1
ATOM 2797 C C . LYS A 1 340 ? 14.433 -13.702 -9.344 1.00 94.25 340 LYS A C 1
ATOM 2799 O O . LYS A 1 340 ? 13.837 -14.350 -8.489 1.00 94.25 340 LYS A O 1
ATOM 2804 N N . ASP A 1 341 ? 13.823 -12.946 -10.251 1.00 91.38 341 ASP A N 1
ATOM 2805 C CA . ASP A 1 341 ? 12.378 -12.831 -10.419 1.00 91.38 341 ASP A CA 1
ATOM 2806 C C . ASP A 1 341 ? 11.640 -12.371 -9.145 1.00 91.38 341 ASP A C 1
ATOM 2808 O O . ASP A 1 341 ? 10.476 -12.692 -8.912 1.00 91.38 341 ASP A O 1
ATOM 2812 N N . LYS A 1 342 ? 12.309 -11.588 -8.288 1.00 93.06 342 LYS A N 1
ATOM 2813 C CA . LYS A 1 342 ? 11.713 -11.100 -7.031 1.00 93.06 342 LYS A CA 1
ATOM 2814 C C . LYS A 1 342 ? 10.876 -9.843 -7.210 1.00 93.06 342 LYS A C 1
ATOM 2816 O O . LYS A 1 342 ? 10.016 -9.556 -6.385 1.00 93.06 342 LYS A O 1
ATOM 2821 N N . ILE A 1 343 ? 11.183 -9.056 -8.235 1.00 96.25 343 ILE A N 1
ATOM 2822 C CA . ILE A 1 343 ? 10.587 -7.745 -8.467 1.00 96.25 343 ILE A CA 1
ATOM 2823 C C . ILE A 1 343 ? 10.744 -7.363 -9.939 1.00 96.25 343 ILE A C 1
ATOM 2825 O O . ILE A 1 343 ? 11.773 -7.665 -10.541 1.00 96.25 343 ILE A O 1
ATOM 2829 N N . GLN A 1 344 ? 9.775 -6.646 -10.500 1.00 97.62 344 GLN A N 1
ATOM 2830 C CA . GLN A 1 344 ? 9.969 -5.873 -11.722 1.00 97.62 344 GLN A CA 1
ATOM 2831 C C . GLN A 1 344 ? 10.343 -4.432 -11.358 1.00 97.62 344 GLN A C 1
ATOM 2833 O O . GLN A 1 344 ? 9.649 -3.774 -10.581 1.00 97.62 344 GLN A O 1
ATOM 2838 N N . PHE A 1 345 ? 11.436 -3.928 -11.932 1.00 97.94 345 PHE A N 1
ATOM 2839 C CA . PHE A 1 345 ? 11.900 -2.561 -11.700 1.00 97.94 345 PHE A CA 1
ATOM 2840 C C . PHE A 1 345 ? 11.805 -1.705 -12.964 1.00 97.94 345 PHE A C 1
ATOM 2842 O O . PHE A 1 345 ? 12.284 -2.109 -14.029 1.00 97.94 345 PHE A O 1
ATOM 2849 N N . ILE A 1 346 ? 11.232 -0.507 -12.823 1.00 97.94 346 ILE A N 1
ATOM 2850 C CA . ILE A 1 346 ? 11.139 0.511 -13.875 1.00 97.94 346 ILE A CA 1
ATOM 2851 C C . ILE A 1 346 ? 11.603 1.858 -13.302 1.00 97.94 346 ILE A C 1
ATOM 2853 O O . ILE A 1 346 ? 10.891 2.510 -12.543 1.00 97.94 346 ILE A O 1
ATOM 2857 N N . GLY A 1 347 ? 12.806 2.297 -13.656 1.00 95.44 347 GLY A N 1
ATOM 2858 C CA . GLY A 1 347 ? 13.353 3.592 -13.258 1.00 95.44 347 GLY A CA 1
ATOM 2859 C C . GLY A 1 347 ? 13.252 4.618 -14.380 1.00 95.44 347 GLY A C 1
ATOM 2860 O O . GLY A 1 347 ? 13.601 4.334 -15.519 1.00 95.44 347 GLY A O 1
ATOM 2861 N N . PHE A 1 348 ? 12.843 5.838 -14.069 1.00 93.19 348 PHE A N 1
ATOM 2862 C CA . PHE A 1 348 ? 12.943 6.975 -14.973 1.00 93.19 348 PHE A CA 1
ATOM 2863 C C . PHE A 1 348 ? 14.206 7.761 -14.638 1.00 93.19 348 PHE A C 1
ATOM 2865 O O . PHE A 1 348 ? 14.423 8.127 -13.485 1.00 93.19 348 PHE A O 1
ATOM 2872 N N . THR A 1 349 ? 15.062 8.013 -15.629 1.00 89.44 349 THR A N 1
ATOM 2873 C CA . THR A 1 349 ? 16.337 8.707 -15.406 1.00 89.44 349 THR A CA 1
ATOM 2874 C C . THR A 1 349 ? 16.634 9.749 -16.479 1.00 89.44 349 THR A C 1
ATOM 2876 O O . THR A 1 349 ? 16.186 9.659 -17.623 1.00 89.44 349 THR A O 1
ATOM 2879 N N . VAL A 1 350 ? 17.402 10.769 -16.100 1.00 85.62 350 VAL A N 1
ATOM 2880 C CA . VAL A 1 350 ? 17.951 11.784 -17.014 1.00 85.62 350 VAL A CA 1
ATOM 2881 C C . VAL A 1 350 ? 19.397 11.485 -17.415 1.00 85.62 350 VAL A C 1
ATOM 2883 O O . VAL A 1 350 ? 19.891 12.083 -18.366 1.00 85.62 350 VAL A O 1
ATOM 2886 N N . ASN A 1 351 ? 20.055 10.539 -16.734 1.00 85.50 351 ASN A N 1
ATOM 2887 C CA . ASN A 1 351 ? 21.477 10.235 -16.893 1.00 85.50 351 ASN A CA 1
ATOM 2888 C C . ASN A 1 351 ? 21.674 8.814 -17.453 1.00 85.50 351 ASN A C 1
ATOM 2890 O O . ASN A 1 351 ? 22.060 7.908 -16.712 1.00 85.50 351 ASN A O 1
ATOM 2894 N N . PRO A 1 352 ? 21.438 8.586 -18.760 1.00 86.69 352 PRO A N 1
ATOM 2895 C CA . PRO A 1 352 ? 21.571 7.257 -19.357 1.00 86.69 352 PRO A CA 1
ATOM 2896 C C . PRO A 1 352 ? 23.007 6.716 -19.319 1.00 86.69 352 PRO A C 1
ATOM 2898 O O . PRO A 1 352 ? 23.201 5.517 -19.451 1.00 86.69 352 PRO A O 1
ATOM 2901 N N . SER A 1 353 ? 24.018 7.571 -19.123 1.00 86.25 353 SER A N 1
ATOM 2902 C CA . SER A 1 353 ? 25.425 7.165 -19.001 1.00 86.25 353 SER A CA 1
ATOM 2903 C C . SER A 1 353 ? 25.724 6.328 -17.757 1.00 86.25 353 SER A C 1
ATOM 2905 O O . SER A 1 353 ? 26.744 5.648 -17.726 1.00 86.25 353 SER A O 1
ATOM 2907 N N . LEU A 1 354 ? 24.859 6.382 -16.741 1.00 84.62 354 LEU A N 1
ATOM 2908 C CA . LEU A 1 354 ? 25.017 5.622 -15.500 1.00 84.62 354 LEU A CA 1
ATOM 2909 C C . LEU A 1 354 ? 24.437 4.205 -15.596 1.00 84.62 354 LEU A C 1
ATOM 2911 O O . LEU A 1 354 ? 24.619 3.398 -14.690 1.00 84.62 354 LEU A O 1
ATOM 2915 N N . VAL A 1 355 ? 23.724 3.904 -16.681 1.00 87.50 355 VAL A N 1
ATOM 2916 C CA . VAL A 1 355 ? 22.980 2.661 -16.869 1.00 87.50 355 VAL A CA 1
ATOM 2917 C C . VAL A 1 355 ? 23.551 1.901 -18.062 1.00 87.50 355 VAL A C 1
ATOM 2919 O O . VAL A 1 355 ? 23.849 2.483 -19.105 1.00 87.50 355 VAL A O 1
ATOM 2922 N N . ASP A 1 356 ? 23.673 0.581 -17.933 1.00 88.00 356 ASP A N 1
ATOM 2923 C CA . ASP A 1 356 ? 24.036 -0.277 -19.062 1.00 88.00 356 ASP A CA 1
ATOM 2924 C C . ASP A 1 356 ? 22.988 -0.159 -20.184 1.00 88.00 356 ASP A C 1
ATOM 2926 O O . ASP A 1 356 ? 21.781 -0.250 -19.950 1.00 88.00 356 ASP A O 1
ATOM 2930 N N . ARG A 1 357 ? 23.456 0.006 -21.426 1.00 88.50 357 ARG A N 1
ATOM 2931 C CA . ARG A 1 357 ? 22.612 0.193 -22.612 1.00 88.50 357 ARG A CA 1
ATOM 2932 C C . ARG A 1 357 ? 21.557 -0.890 -22.782 1.00 88.50 357 ARG A C 1
ATOM 2934 O O . ARG A 1 357 ? 20.481 -0.579 -23.279 1.00 88.50 357 ARG A O 1
ATOM 2941 N N . LYS A 1 358 ? 21.838 -2.131 -22.375 1.00 91.19 358 LYS A N 1
ATOM 2942 C CA . LYS A 1 358 ? 20.862 -3.227 -22.489 1.00 91.19 358 LYS A CA 1
ATOM 2943 C C . LYS A 1 358 ? 19.609 -3.016 -21.631 1.00 91.19 358 LYS A C 1
ATOM 2945 O O . LYS A 1 358 ? 18.586 -3.601 -21.943 1.00 91.19 358 LYS A O 1
ATOM 2950 N N . TYR A 1 359 ? 19.686 -2.181 -20.592 1.00 93.19 359 TYR A N 1
ATOM 2951 C CA . TYR A 1 359 ? 18.572 -1.862 -19.696 1.00 93.19 359 TYR A CA 1
ATOM 2952 C C . TYR A 1 359 ? 17.838 -0.565 -20.077 1.00 93.19 359 TYR A C 1
ATOM 2954 O O . TYR A 1 359 ? 16.862 -0.188 -19.428 1.00 93.19 359 TYR A O 1
ATOM 2962 N N . LEU A 1 360 ? 18.325 0.167 -21.085 1.00 93.00 360 LEU A N 1
ATOM 2963 C CA . LEU A 1 360 ? 17.775 1.464 -21.466 1.00 93.00 360 LEU A CA 1
ATOM 2964 C C . LEU A 1 360 ? 16.574 1.313 -22.402 1.00 93.00 360 LEU A C 1
ATOM 2966 O O . LEU A 1 360 ? 16.662 0.691 -23.459 1.00 93.00 360 LEU A O 1
ATOM 2970 N N . ILE A 1 361 ? 15.486 2.002 -22.065 1.00 92.00 361 ILE A N 1
ATOM 2971 C CA . ILE A 1 361 ? 14.329 2.200 -22.936 1.00 92.00 361 ILE A CA 1
ATOM 2972 C C . ILE A 1 361 ? 14.267 3.679 -23.304 1.00 92.00 361 ILE A C 1
ATOM 2974 O O . ILE A 1 361 ? 14.095 4.553 -22.451 1.00 92.00 361 ILE A O 1
ATOM 2978 N N . ARG A 1 362 ? 14.422 3.976 -24.594 1.00 86.12 362 ARG A N 1
ATOM 2979 C CA . ARG A 1 362 ? 14.351 5.348 -25.097 1.00 86.12 362 ARG A CA 1
ATOM 2980 C C . ARG A 1 362 ? 12.897 5.746 -25.315 1.00 86.12 362 ARG A C 1
ATOM 2982 O O . ARG A 1 362 ? 12.184 5.063 -26.044 1.00 86.12 362 ARG A O 1
ATOM 2989 N N . LEU A 1 363 ? 12.479 6.882 -24.756 1.00 81.56 363 LEU A N 1
ATOM 2990 C CA . LEU A 1 363 ? 11.190 7.462 -25.131 1.00 81.56 363 LEU A CA 1
ATOM 2991 C C . LEU A 1 363 ? 11.225 7.980 -26.579 1.00 81.56 363 LEU A C 1
ATOM 2993 O O . LEU A 1 363 ? 12.234 8.566 -26.988 1.00 81.56 363 LEU A O 1
ATOM 2997 N N . PRO A 1 364 ? 10.135 7.822 -27.350 1.00 70.00 364 PRO A N 1
ATOM 2998 C CA . PRO A 1 364 ? 10.025 8.451 -28.658 1.00 70.00 364 PRO A CA 1
ATOM 2999 C C . PRO A 1 364 ? 10.200 9.970 -28.523 1.00 70.00 364 PRO A C 1
ATOM 3001 O O . PRO A 1 364 ? 9.596 10.593 -27.649 1.00 70.00 364 PRO A O 1
ATOM 3004 N N . GLU A 1 365 ? 10.988 10.587 -29.409 1.00 60.25 365 GLU A N 1
ATOM 3005 C CA . GLU A 1 365 ? 11.342 12.021 -29.360 1.00 60.25 365 GLU A CA 1
ATOM 3006 C C . GLU A 1 365 ? 10.131 12.981 -29.442 1.00 60.25 365 GLU A C 1
ATOM 3008 O O . GLU A 1 365 ? 10.286 14.180 -29.236 1.00 60.25 365 GLU A O 1
ATOM 3013 N N . ARG A 1 366 ? 8.916 12.472 -29.704 1.00 53.59 366 ARG A N 1
ATOM 3014 C CA . ARG A 1 366 ? 7.672 13.249 -29.871 1.00 53.59 366 ARG A CA 1
ATOM 3015 C C . ARG A 1 366 ? 6.584 12.961 -28.827 1.00 53.59 366 ARG A C 1
ATOM 3017 O O . ARG A 1 366 ? 5.432 13.328 -29.024 1.00 53.59 366 ARG A O 1
ATOM 3024 N N . GLY A 1 367 ? 6.920 12.306 -27.717 1.00 43.19 367 GLY A N 1
ATOM 3025 C CA . GLY A 1 367 ? 5.930 11.829 -26.742 1.00 43.19 367 GLY A CA 1
ATOM 3026 C C . GLY A 1 367 ? 5.368 12.858 -25.750 1.00 43.19 367 GLY A C 1
ATOM 3027 O O . GLY A 1 367 ? 4.574 12.465 -24.902 1.00 43.19 367 GLY A O 1
ATOM 3028 N N . GLY A 1 368 ? 5.774 14.132 -25.798 1.00 42.41 368 GLY A N 1
ATOM 3029 C CA . GLY A 1 368 ? 5.374 15.108 -24.770 1.00 42.41 368 GLY A CA 1
ATOM 3030 C C . GLY A 1 368 ? 5.203 16.559 -25.213 1.00 42.41 368 GLY A C 1
ATOM 3031 O O . GLY A 1 368 ? 4.607 17.322 -24.466 1.00 42.41 368 GLY A O 1
ATOM 3032 N N . TYR A 1 369 ? 5.681 16.929 -26.401 1.00 38.69 369 TYR A N 1
ATOM 3033 C CA . TYR A 1 369 ? 5.503 18.259 -26.981 1.00 38.69 369 TYR A CA 1
ATOM 3034 C C . TYR A 1 369 ? 5.301 18.110 -28.485 1.00 38.69 369 TYR A C 1
ATOM 3036 O O . TYR A 1 369 ? 6.184 17.622 -29.193 1.00 38.69 369 TYR A O 1
ATOM 3044 N N . ILE A 1 370 ? 4.134 18.524 -28.967 1.00 37.78 370 ILE A N 1
ATOM 3045 C CA . ILE A 1 370 ? 3.900 18.804 -30.380 1.00 37.78 370 ILE A CA 1
ATOM 3046 C C . ILE A 1 370 ? 3.369 20.238 -30.432 1.00 37.78 370 ILE A C 1
ATOM 3048 O O . ILE A 1 370 ? 2.183 20.445 -30.199 1.00 37.78 370 ILE A O 1
ATOM 3052 N N . GLY A 1 371 ? 4.264 21.186 -30.734 1.00 33.84 371 GLY A N 1
ATOM 3053 C CA . GLY A 1 371 ? 3.944 22.594 -31.014 1.00 33.84 371 GLY A CA 1
ATOM 3054 C C . GLY A 1 371 ? 3.874 23.486 -29.791 1.00 33.84 371 GLY A C 1
ATOM 3055 O O . GLY A 1 371 ? 2.792 23.516 -29.171 1.00 33.84 371 GLY A O 1
#

InterPro domains:
  IPR027417 P-loop containing nucleoside triphosphate hydrolase [G3DSA:3.40.50.300] (2-363)
  IPR027417 P-loop containing nucleoside triphosphate hydrolase [SSF52540] (3-357)

Secondary structure (DSSP, 8-state):
-PPEEEEEEEETTEEEEPPSS-EEEE--TTSSHHHHHHHHHHHTTSSS-----S----PPPEEEEEEETTEEEEEEE-TT--EEEEEETTEEEEEETTSHHHHHHHHHHHT----TT--TTHHHHHHHTTEE--GGG----SS-HHHHHHHHHT--HHHHHHHHHHHHHHHHHHHHHHHHHHHHHHHHHHHHHHHHHH-TTS--HHHHHHHHHHHHHHHHHHHHHHHHHHHHHHHHHHHHHHHHHHHHHHHHHHHHHHHHHHHHHT--S---HHHHHTT---S--HHHHHHHHHHHHHHHHTTTTTSS--SEEEETTTTTT--HHHHHHHHHHHHHHHHTTS-EEEEEES-GGGS-GGGEEEPPTTSS---

Sequence (371 aa):
MRRLELKNLVYNGNRIEFQKLPNYIYGPNYSGKTFIFTLIQFVLGIKGDFEYRQTPVIFNDFELEASIGDEPYVFVRGYGLNTVKVQKGGTWLTFLANTDEYFDFLIDTFDFRLENDYPKNVIVSVLRESFRSDPSFRERSRYSRKEIYGAMMGINFFYLRDMKKRIRYLEENSNASERTISDLSRYRDEIVFLMERELKDVDLRKIKDIIYGSYTRYSMQRKEMQDVLVKSEELLINLSEQAEDQFSIKMSEISSAFLKLLADVGVSSNIDVSDVINGRVSGRSSGEKELINFFIDFVLQSRGDILNTVGLLVNDSFGTFFDYSIFEKLGRIIGQAVEKDKIQFIGFTVNPSLVDRKYLIRLPERGGYIG

Organism: NCBI:txid1737353